Protein AF-A0A6A3G3X9-F1 (afdb_monomer_lite)

Organism: NCBI:txid129364

Radius of gyration: 28.24 Å; chains: 1; bounding box: 101×53×64 Å

Structure (mmCIF, N/CA/C/O backbone):
data_AF-A0A6A3G3X9-F1
#
_entry.id   AF-A0A6A3G3X9-F1
#
loop_
_atom_site.group_PDB
_atom_site.id
_atom_site.type_symbol
_atom_site.label_atom_id
_atom_site.label_alt_id
_atom_site.label_comp_id
_atom_site.label_asym_id
_atom_site.label_entity_id
_atom_site.label_seq_id
_atom_site.pdbx_PDB_ins_code
_atom_site.Cartn_x
_atom_site.Cartn_y
_atom_site.Cartn_z
_atom_site.occupancy
_atom_site.B_iso_or_equiv
_atom_site.auth_seq_id
_atom_site.auth_comp_id
_atom_site.auth_asym_id
_atom_site.auth_atom_id
_atom_site.pdbx_PDB_model_num
ATOM 1 N N . MET A 1 1 ? -73.796 22.101 14.295 1.00 42.94 1 MET A N 1
ATOM 2 C CA . MET A 1 1 ? -72.887 20.971 14.586 1.00 42.94 1 MET A CA 1
ATOM 3 C C . MET A 1 1 ? -71.772 20.956 13.554 1.00 42.94 1 MET A C 1
ATOM 5 O O . MET A 1 1 ? -72.052 20.651 12.408 1.00 42.94 1 MET A O 1
ATOM 9 N N . ASN A 1 2 ? -70.553 21.356 13.920 1.00 35.62 2 ASN A N 1
ATOM 10 C CA . ASN A 1 2 ? -69.342 20.537 13.785 1.00 35.62 2 ASN A CA 1
ATOM 11 C C . ASN A 1 2 ? -68.096 21.368 14.097 1.00 35.62 2 ASN A C 1
ATOM 13 O O . ASN A 1 2 ? -67.918 22.482 13.617 1.00 35.62 2 ASN A O 1
ATOM 17 N N . GLN A 1 3 ? -67.287 20.792 14.977 1.00 44.66 3 GLN A N 1
ATOM 18 C CA . GLN A 1 3 ? -66.035 21.302 15.506 1.00 44.66 3 GLN A CA 1
ATOM 19 C C . GLN A 1 3 ? -64.920 21.067 14.480 1.00 44.66 3 GLN A C 1
ATOM 21 O O . GLN A 1 3 ? -64.857 19.997 13.880 1.00 44.66 3 GLN A O 1
ATOM 26 N N . GLY A 1 4 ? -64.010 22.027 14.331 1.00 35.00 4 GLY A N 1
ATOM 27 C CA . GLY A 1 4 ? -62.786 21.878 13.544 1.00 35.00 4 GLY A CA 1
ATOM 28 C C . GLY A 1 4 ? -61.612 22.472 14.307 1.00 35.00 4 GLY A C 1
ATOM 29 O O . GLY A 1 4 ? -61.358 23.666 14.225 1.00 35.00 4 GLY A O 1
ATOM 30 N N . ARG A 1 5 ? -60.945 21.630 15.102 1.00 51.00 5 ARG A N 1
ATOM 31 C CA . ARG A 1 5 ? -59.702 21.930 15.824 1.00 51.00 5 ARG A CA 1
ATOM 32 C C . ARG A 1 5 ? -58.587 22.309 14.844 1.00 51.00 5 ARG A C 1
ATOM 34 O O . ARG A 1 5 ? -58.358 21.577 13.886 1.00 51.00 5 ARG A O 1
ATOM 41 N N . SER A 1 6 ? -57.803 23.330 15.173 1.00 38.38 6 SER A N 1
ATOM 42 C CA . SER A 1 6 ? -56.421 23.440 14.696 1.00 38.38 6 SER A CA 1
ATOM 43 C C . SER A 1 6 ? -55.532 24.038 15.788 1.00 38.38 6 SER A C 1
ATOM 45 O O . SER A 1 6 ? -55.173 25.211 15.752 1.00 38.38 6 SER A O 1
ATOM 47 N N . ASP A 1 7 ? -55.181 23.199 16.764 1.00 46.91 7 ASP A N 1
ATOM 48 C CA . ASP A 1 7 ? -53.963 23.369 17.555 1.00 46.91 7 ASP A CA 1
ATOM 49 C C . ASP A 1 7 ? -52.766 23.080 16.639 1.00 46.91 7 ASP A C 1
ATOM 51 O O . ASP A 1 7 ? -52.414 21.921 16.406 1.00 46.91 7 ASP A O 1
ATOM 55 N N . VAL A 1 8 ? -52.132 24.121 16.101 1.00 41.88 8 VAL A N 1
ATOM 56 C CA . VAL A 1 8 ? -50.799 23.998 15.499 1.00 41.88 8 VAL A CA 1
ATOM 57 C C . VAL A 1 8 ? -49.791 24.403 16.566 1.00 41.88 8 VAL A C 1
ATOM 59 O O . VAL A 1 8 ? -49.539 25.578 16.809 1.00 41.88 8 VAL A O 1
ATOM 62 N N . LYS A 1 9 ? -49.248 23.388 17.247 1.00 42.75 9 LYS A N 1
ATOM 63 C CA . LYS A 1 9 ? -48.076 23.513 18.115 1.00 42.75 9 LYS A CA 1
ATOM 64 C C . LYS A 1 9 ? -46.882 23.962 17.278 1.00 42.75 9 LYS A C 1
ATOM 66 O O . LYS A 1 9 ? -46.367 23.191 16.470 1.00 42.75 9 LYS A O 1
ATOM 71 N N . ASP A 1 10 ? -46.427 25.180 17.519 1.00 46.16 10 ASP A N 1
ATOM 72 C CA . ASP A 1 10 ? -45.135 25.657 17.046 1.00 46.16 10 ASP A CA 1
ATOM 73 C C . ASP A 1 10 ? -43.973 25.030 17.843 1.00 46.16 10 ASP A C 1
ATOM 75 O O . ASP A 1 10 ? -44.055 24.880 19.065 1.00 46.16 10 ASP A O 1
ATOM 79 N N . ALA A 1 11 ? -42.881 24.747 17.112 1.00 53.50 11 ALA A N 1
ATOM 80 C CA . ALA A 1 11 ? -41.526 24.279 17.490 1.00 53.50 11 ALA A CA 1
ATOM 81 C C . ALA A 1 11 ? -41.212 22.793 17.160 1.00 53.50 11 ALA A C 1
ATOM 83 O O . ALA A 1 11 ? -42.077 21.949 17.378 1.00 53.50 11 ALA A O 1
ATOM 84 N N . PRO A 1 12 ? -39.981 22.410 16.693 1.00 49.22 12 PRO A N 1
ATOM 85 C CA . PRO A 1 12 ? -38.677 23.032 16.984 1.00 49.22 12 PRO A CA 1
ATOM 86 C C . PRO A 1 12 ? -37.615 22.920 15.841 1.00 49.22 12 PRO A C 1
ATOM 88 O O . PRO A 1 12 ? -36.622 22.205 15.974 1.00 49.22 12 PRO A O 1
ATOM 91 N N . GLN A 1 13 ? -37.748 23.607 14.699 1.00 51.78 13 GLN A N 1
ATOM 92 C CA . GLN A 1 13 ? -36.732 23.495 13.620 1.00 51.78 13 GLN A CA 1
ATOM 93 C C . GLN A 1 13 ? -35.493 24.398 13.801 1.00 51.78 13 GLN A C 1
ATOM 95 O O . GLN A 1 13 ? -34.411 24.106 13.283 1.00 51.78 13 GLN A O 1
ATOM 100 N N . THR A 1 14 ? -35.600 25.484 14.568 1.00 52.06 14 THR A N 1
ATOM 101 C CA . THR A 1 14 ? -34.528 26.489 14.704 1.00 52.06 14 THR A CA 1
ATOM 102 C C . THR A 1 14 ? -33.360 26.017 15.577 1.00 52.06 14 THR A C 1
ATOM 104 O O . THR A 1 14 ? -32.210 26.395 15.340 1.00 52.06 14 THR A O 1
ATOM 107 N N . VAL A 1 15 ? -33.622 25.141 16.551 1.00 51.47 15 VAL A N 1
ATOM 108 C CA . VAL A 1 15 ? -32.620 24.668 17.522 1.00 51.47 15 VAL A CA 1
ATOM 109 C C . VAL A 1 15 ? -31.663 23.645 16.900 1.00 51.47 15 VAL A C 1
ATOM 111 O O . VAL A 1 15 ? -30.454 23.699 17.136 1.00 51.47 15 VAL A O 1
ATOM 114 N N . ALA A 1 16 ? -32.179 22.755 16.044 1.00 50.31 16 ALA A N 1
ATOM 115 C CA . ALA A 1 16 ? -31.391 21.706 15.396 1.00 50.31 16 ALA A CA 1
ATOM 116 C C . ALA A 1 16 ? -30.359 22.289 14.413 1.00 50.31 16 ALA A C 1
ATOM 118 O O . ALA A 1 16 ? -29.181 21.935 14.462 1.00 50.31 16 ALA A O 1
ATOM 119 N N . ARG A 1 17 ? -30.770 23.266 13.592 1.00 53.50 17 ARG A N 1
ATOM 120 C CA . ARG A 1 17 ? -29.908 23.922 12.591 1.00 53.50 17 ARG A CA 1
ATOM 121 C C . ARG A 1 17 ? -28.812 24.793 13.214 1.00 53.50 17 ARG A C 1
ATOM 123 O O . ARG A 1 17 ? -27.732 24.944 12.647 1.00 53.50 17 ARG A O 1
ATOM 130 N N . LYS A 1 18 ? -29.068 25.370 14.393 1.00 54.06 18 LYS A N 1
ATOM 131 C CA . LYS A 1 18 ? -28.070 26.156 15.136 1.00 54.06 18 LYS A CA 1
ATOM 132 C C . LYS A 1 18 ? -27.009 25.253 15.776 1.00 54.06 18 LYS A C 1
ATOM 134 O O . LYS A 1 18 ? -25.852 25.653 15.863 1.00 54.06 18 LYS A O 1
ATOM 139 N N . LYS A 1 19 ? -27.388 24.032 16.176 1.00 53.19 19 LYS A N 1
ATOM 140 C CA . LYS A 1 19 ? -26.491 23.023 16.758 1.00 53.19 19 LYS A CA 1
ATOM 141 C C . LYS A 1 19 ? -25.533 22.436 15.714 1.00 53.19 19 LYS A C 1
ATOM 143 O O . LYS A 1 19 ? -24.327 22.478 15.932 1.00 53.19 19 LYS A O 1
ATOM 148 N N . THR A 1 20 ? -26.041 22.024 14.548 1.00 62.53 20 THR A N 1
ATOM 149 C CA . THR A 1 20 ? -25.214 21.455 13.463 1.00 62.53 20 THR A CA 1
ATOM 150 C C . THR A 1 20 ? -24.165 22.438 12.949 1.00 62.53 20 THR A C 1
ATOM 152 O O . THR A 1 20 ? -22.988 22.101 12.858 1.00 62.53 20 THR A O 1
ATOM 155 N N . ARG A 1 21 ? -24.553 23.699 12.724 1.00 57.44 21 ARG A N 1
ATOM 156 C CA . ARG A 1 21 ? -23.634 24.747 12.255 1.00 57.44 21 ARG A CA 1
ATOM 157 C C . ARG A 1 21 ? -22.529 25.056 13.275 1.00 57.44 21 ARG A C 1
ATOM 159 O O . ARG A 1 21 ? -21.403 25.373 12.897 1.00 57.44 21 ARG A O 1
ATOM 166 N N . ARG A 1 22 ? -22.833 24.944 14.575 1.00 56.41 22 ARG A N 1
ATOM 167 C CA . ARG A 1 22 ? -21.862 25.142 15.663 1.00 56.41 22 ARG A CA 1
ATOM 168 C C . ARG A 1 22 ? -20.867 23.981 15.735 1.00 56.41 22 ARG A C 1
ATOM 170 O O . ARG A 1 22 ? -19.670 24.234 15.850 1.00 56.41 22 ARG A O 1
ATOM 177 N N . ASP A 1 23 ? -21.331 22.745 15.573 1.00 57.09 23 ASP A N 1
ATOM 178 C CA . ASP A 1 23 ? -20.476 21.552 15.543 1.00 57.09 23 ASP A CA 1
ATOM 179 C C . ASP A 1 23 ? -19.567 21.522 14.299 1.00 57.09 23 ASP A C 1
ATOM 181 O O . ASP A 1 23 ? -18.375 21.240 14.417 1.00 57.09 23 ASP A O 1
ATOM 185 N N . GLU A 1 24 ? -20.071 21.929 13.130 1.00 58.34 24 GLU A N 1
ATOM 186 C CA . GLU A 1 24 ? -19.280 22.094 11.898 1.00 58.34 24 GLU A CA 1
ATOM 187 C C . GLU A 1 24 ? -18.221 23.200 12.029 1.00 58.34 24 GLU A C 1
ATOM 189 O O . GLU A 1 24 ? -17.062 23.018 11.646 1.00 58.34 24 GLU A O 1
ATOM 194 N N . SER A 1 25 ? -18.583 24.342 12.623 1.00 58.66 25 SER A N 1
ATOM 195 C CA . SER A 1 25 ? -17.629 25.433 12.871 1.00 58.66 25 SER A CA 1
ATOM 196 C C . SER A 1 25 ? -16.544 25.041 13.885 1.00 58.66 25 SER A C 1
ATOM 198 O O . SER A 1 25 ? -15.378 25.397 13.724 1.00 58.66 25 SER A O 1
ATOM 200 N N . ARG A 1 26 ? -16.887 24.227 14.892 1.00 57.19 26 ARG A N 1
ATOM 201 C CA . ARG A 1 26 ? -15.927 23.702 15.870 1.00 57.19 26 ARG A CA 1
ATOM 202 C C . ARG A 1 26 ? -15.006 22.656 15.246 1.00 57.19 26 ARG A C 1
ATOM 204 O O . ARG A 1 26 ? -13.806 22.710 15.484 1.00 57.19 26 ARG A O 1
ATOM 211 N N . ALA A 1 27 ? -15.546 21.762 14.414 1.00 58.00 27 ALA A N 1
ATOM 212 C CA . ALA A 1 27 ? -14.774 20.748 13.698 1.00 58.00 27 ALA A CA 1
ATOM 213 C C . ALA A 1 27 ? -13.792 21.367 12.689 1.00 58.00 27 ALA A C 1
ATOM 215 O O . ALA A 1 27 ? -12.640 20.936 12.583 1.00 58.00 27 ALA A O 1
ATOM 216 N N . THR A 1 28 ? -14.219 22.411 11.973 1.00 58.19 28 THR A N 1
ATOM 217 C CA . THR A 1 28 ? -13.348 23.152 11.050 1.00 58.19 28 THR A CA 1
ATOM 218 C C . THR A 1 28 ? -12.274 23.940 11.801 1.00 58.19 28 THR A C 1
ATOM 220 O O . THR A 1 28 ? -11.110 23.867 11.412 1.00 58.19 28 THR A O 1
ATOM 223 N N . ALA A 1 29 ? -12.604 24.588 12.923 1.00 56.91 29 ALA A N 1
ATOM 224 C CA . ALA A 1 29 ? -11.622 25.257 13.780 1.00 56.91 29 ALA A CA 1
ATOM 225 C C . ALA A 1 29 ? -10.572 24.285 14.350 1.00 56.91 29 ALA A C 1
ATOM 227 O O . ALA A 1 29 ? -9.376 24.574 14.292 1.00 56.91 29 ALA A O 1
ATOM 228 N N . THR A 1 30 ? -10.978 23.098 14.819 1.00 58.91 30 THR A N 1
ATOM 229 C CA . THR A 1 30 ?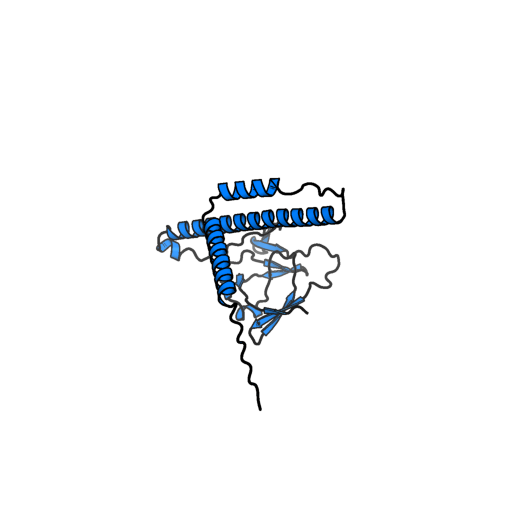 -10.033 22.066 15.283 1.00 58.91 30 THR A CA 1
ATOM 230 C C . THR A 1 30 ? -9.151 21.539 14.152 1.00 58.91 30 THR A C 1
ATOM 232 O O . THR A 1 30 ? -7.951 21.373 14.346 1.00 58.91 30 THR A O 1
ATOM 235 N N . ALA A 1 31 ? -9.697 21.353 12.947 1.00 57.62 31 ALA A N 1
ATOM 236 C CA . ALA A 1 31 ? -8.929 20.885 11.791 1.00 57.62 31 ALA A CA 1
ATOM 237 C C . ALA A 1 31 ? -7.929 21.934 11.266 1.00 57.62 31 ALA A C 1
ATOM 239 O O . ALA A 1 31 ? -6.890 21.578 10.707 1.00 57.62 31 ALA A O 1
ATOM 240 N N . VAL A 1 32 ? -8.233 23.227 11.418 1.00 59.09 32 VAL A N 1
ATOM 241 C CA . VAL A 1 32 ? -7.308 24.327 11.098 1.00 59.09 32 VAL A CA 1
ATOM 242 C C . VAL A 1 32 ? -6.209 24.429 12.156 1.00 59.09 32 VAL A C 1
ATOM 244 O O . VAL A 1 32 ? -5.037 24.520 11.795 1.00 59.09 32 VAL A O 1
ATOM 247 N N . ALA A 1 33 ? -6.556 24.319 13.441 1.00 58.84 33 ALA A N 1
ATOM 248 C CA . ALA A 1 33 ? -5.578 24.294 14.527 1.00 58.84 33 ALA A CA 1
ATOM 249 C C . ALA A 1 33 ? -4.594 23.117 14.381 1.00 58.84 33 ALA A C 1
ATOM 251 O O . ALA A 1 33 ? -3.387 23.306 14.482 1.00 58.84 33 ALA A O 1
ATOM 252 N N . GLU A 1 34 ? -5.075 21.918 14.035 1.00 59.62 34 GLU A N 1
ATOM 253 C CA . GLU A 1 34 ? -4.224 20.742 13.791 1.00 59.62 34 GLU A CA 1
ATOM 254 C C . GLU A 1 34 ? -3.284 20.889 12.583 1.00 59.62 34 GLU A C 1
ATOM 256 O O . GLU A 1 34 ? -2.205 20.297 12.570 1.00 59.62 34 GLU A O 1
ATOM 261 N N . LYS A 1 35 ? -3.653 21.684 11.568 1.00 60.19 35 LYS A N 1
ATOM 262 C CA . LYS A 1 35 ? -2.784 21.953 10.407 1.00 60.19 35 LYS A CA 1
ATOM 263 C C . LYS A 1 35 ? -1.609 22.867 10.749 1.00 60.19 35 LYS A C 1
ATOM 265 O O . LYS A 1 35 ? -0.541 22.689 10.161 1.00 60.19 35 LYS A O 1
ATOM 270 N N . ASN A 1 36 ? -1.812 23.799 11.678 1.00 64.50 36 ASN A N 1
ATOM 271 C CA . ASN A 1 36 ? -0.832 24.823 12.043 1.00 64.50 36 ASN A CA 1
ATOM 272 C C . ASN A 1 36 ? 0.069 24.422 13.216 1.00 64.50 36 ASN A C 1
ATOM 274 O O . ASN A 1 36 ? 1.035 25.128 13.481 1.00 64.50 36 ASN A O 1
ATOM 278 N N . LYS A 1 37 ? -0.207 23.289 13.876 1.00 68.88 37 LYS A N 1
ATOM 279 C CA . LYS A 1 37 ? 0.639 22.785 14.961 1.00 68.88 37 LYS A CA 1
ATOM 280 C C . LYS A 1 37 ? 2.086 22.579 14.509 1.00 68.88 37 LYS A C 1
ATOM 282 O O . LYS A 1 37 ? 2.341 21.951 13.466 1.00 68.88 37 LYS A O 1
ATOM 287 N N . THR A 1 38 ? 3.016 23.107 15.299 1.00 73.31 38 THR A N 1
ATOM 288 C CA . THR A 1 38 ? 4.463 22.933 15.115 1.00 73.31 38 THR A CA 1
ATOM 289 C C . THR A 1 38 ? 4.889 21.496 15.452 1.00 73.31 38 THR A C 1
ATOM 291 O O . THR A 1 38 ? 4.121 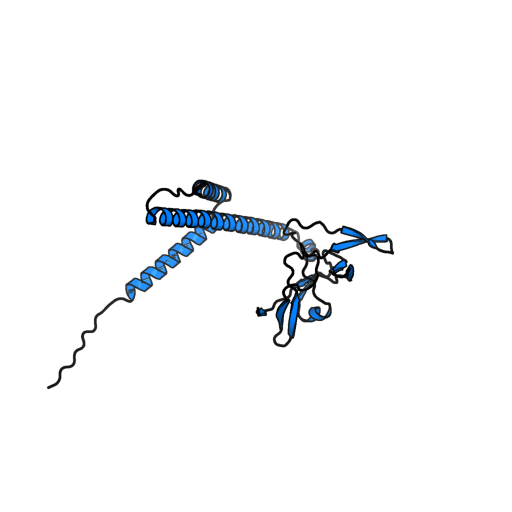20.725 16.027 1.00 73.31 38 THR A O 1
ATOM 294 N N . GLU A 1 39 ? 6.082 21.072 15.016 1.00 70.44 39 GLU A N 1
ATOM 295 C CA . GLU A 1 39 ? 6.548 19.692 15.267 1.00 70.44 39 GLU A CA 1
ATOM 296 C C . GLU A 1 39 ? 6.702 19.403 16.764 1.00 70.44 39 GLU A C 1
ATOM 298 O O . GLU A 1 39 ? 6.328 18.318 17.214 1.00 70.44 39 GLU A O 1
ATOM 303 N N . ASP A 1 40 ? 7.153 20.395 17.528 1.00 76.06 40 ASP A N 1
ATOM 304 C CA . ASP A 1 40 ? 7.324 20.299 18.975 1.00 76.06 40 ASP A CA 1
ATOM 305 C C . ASP A 1 40 ? 5.981 20.177 19.699 1.00 76.06 40 ASP A C 1
ATOM 307 O O . ASP A 1 40 ? 5.817 19.297 20.542 1.00 76.06 40 ASP A O 1
ATOM 311 N N . GLU A 1 41 ? 4.966 20.938 19.281 1.00 81.50 41 GLU A N 1
ATOM 312 C CA . GLU A 1 41 ? 3.599 20.815 19.807 1.00 81.50 41 GLU A CA 1
ATOM 313 C C . GLU A 1 41 ? 2.989 19.432 19.538 1.00 81.50 41 GLU A C 1
ATOM 315 O O . GLU A 1 41 ? 2.249 18.892 20.364 1.00 81.50 41 GLU A O 1
ATOM 320 N N . TRP A 1 42 ? 3.287 18.822 18.385 1.00 78.44 42 TRP A N 1
ATOM 321 C CA . TRP A 1 42 ? 2.862 17.449 18.104 1.00 78.44 42 TRP A CA 1
ATOM 322 C C . TRP A 1 42 ? 3.565 16.437 19.003 1.00 78.44 42 TRP A C 1
ATOM 324 O O . TRP A 1 42 ? 2.914 15.508 19.485 1.00 78.44 42 TRP A O 1
ATOM 334 N N . LEU A 1 43 ? 4.869 16.603 19.227 1.00 78.81 43 LEU A N 1
ATOM 335 C CA . LEU A 1 43 ? 5.653 15.732 20.099 1.00 78.81 43 LEU A CA 1
ATOM 336 C C . LEU A 1 43 ? 5.208 15.856 21.559 1.00 78.81 43 LEU A C 1
ATOM 338 O O . LEU A 1 43 ? 5.055 14.839 22.228 1.00 78.81 43 LEU A O 1
ATOM 342 N N . GLU A 1 44 ? 4.923 17.062 22.039 1.00 82.75 44 GLU A N 1
ATOM 343 C CA . GLU A 1 44 ? 4.380 17.301 23.379 1.00 82.75 44 GLU A CA 1
ATOM 344 C C . GLU A 1 44 ? 2.995 16.700 23.560 1.00 82.75 44 GLU A C 1
ATOM 346 O O . GLU A 1 44 ? 2.757 15.984 24.530 1.00 82.75 44 GLU A O 1
ATOM 351 N N . CYS A 1 45 ? 2.106 16.909 22.593 1.00 81.25 45 CYS A N 1
ATOM 352 C CA . CYS A 1 45 ? 0.769 16.330 22.618 1.00 81.25 45 CYS A CA 1
ATOM 353 C C . CYS A 1 45 ? 0.836 14.789 22.616 1.00 81.25 45 CYS A C 1
ATOM 355 O O . CYS A 1 45 ? 0.112 14.118 23.349 1.00 81.25 45 CYS A O 1
ATOM 357 N N . MET A 1 46 ? 1.771 14.214 21.855 1.00 80.31 46 MET A N 1
ATOM 358 C CA . MET A 1 46 ? 2.055 12.779 21.860 1.00 80.31 46 MET A CA 1
ATOM 359 C C . MET A 1 46 ? 2.630 12.278 23.188 1.00 80.31 46 MET A C 1
ATOM 361 O O . MET A 1 46 ? 2.230 11.201 23.629 1.00 80.31 46 MET A O 1
ATOM 365 N N . ARG A 1 47 ? 3.538 13.034 23.823 1.00 83.00 47 ARG A N 1
ATOM 366 C CA . ARG A 1 47 ? 4.085 12.727 25.155 1.00 83.00 47 ARG A CA 1
ATOM 367 C C . ARG A 1 47 ? 2.984 12.736 26.213 1.00 83.00 47 ARG A C 1
ATOM 369 O O . ARG A 1 47 ? 2.886 11.791 26.982 1.00 83.00 47 ARG A O 1
ATOM 376 N N . GLN A 1 48 ? 2.109 13.737 26.195 1.00 83.69 48 GLN A N 1
ATOM 377 C CA . GLN A 1 48 ? 0.960 13.816 27.101 1.00 83.69 48 GLN A CA 1
ATOM 378 C C . GLN A 1 48 ? 0.021 12.618 26.923 1.00 83.69 48 GLN A C 1
ATOM 380 O O . GLN A 1 48 ? -0.312 11.948 27.894 1.00 83.69 48 GLN A O 1
ATOM 385 N N . TYR A 1 49 ? -0.330 12.262 25.683 1.00 82.88 49 TYR A N 1
ATOM 386 C CA . TYR A 1 49 ? -1.154 11.074 25.437 1.00 82.88 49 TYR A CA 1
ATOM 387 C C . TYR A 1 49 ? -0.459 9.753 25.779 1.00 82.88 49 TYR A C 1
ATOM 389 O O . TYR A 1 49 ? -1.149 8.777 26.062 1.00 82.88 49 TYR A O 1
ATOM 397 N N . ALA A 1 50 ? 0.875 9.703 25.723 1.00 79.75 50 ALA A N 1
ATOM 398 C CA . ALA A 1 50 ? 1.658 8.553 26.165 1.00 79.75 50 ALA A CA 1
ATOM 399 C C . ALA A 1 50 ? 1.628 8.390 27.688 1.00 79.75 50 ALA A C 1
ATOM 401 O O . ALA A 1 50 ? 1.551 7.266 28.159 1.00 79.75 50 ALA A O 1
ATOM 402 N N . LEU A 1 51 ? 1.634 9.492 28.441 1.00 84.44 51 LEU A N 1
ATOM 403 C CA . LEU A 1 51 ? 1.502 9.471 29.900 1.00 84.44 51 LEU A CA 1
ATOM 404 C C . LEU A 1 51 ? 0.065 9.161 30.354 1.00 84.44 51 LEU A C 1
ATOM 406 O O . LEU A 1 51 ? -0.136 8.557 31.398 1.00 84.44 51 LEU A O 1
ATOM 410 N N . GLU A 1 52 ? -0.945 9.544 29.566 1.00 80.38 52 GLU A N 1
ATOM 411 C CA . GLU A 1 52 ? -2.359 9.216 29.829 1.00 80.38 52 GLU A CA 1
ATOM 412 C C . GLU A 1 52 ? -2.738 7.763 29.484 1.00 80.38 52 GLU A C 1
ATOM 414 O O . GLU A 1 52 ? -3.881 7.349 29.711 1.00 80.38 52 GLU A O 1
ATOM 419 N N . LEU A 1 53 ? -1.836 6.998 28.864 1.00 79.06 53 LEU A N 1
ATOM 420 C CA . LEU A 1 53 ? -2.069 5.597 28.537 1.00 79.06 53 LEU A CA 1
ATOM 421 C C . LEU A 1 53 ? -1.936 4.758 29.816 1.00 79.06 53 LEU A C 1
ATOM 423 O O . LEU A 1 53 ? -0.861 4.739 30.405 1.00 79.06 53 LEU A O 1
ATOM 427 N N . PRO A 1 54 ? -2.996 4.051 30.244 1.00 73.06 54 PRO A N 1
ATOM 428 C CA . PRO A 1 54 ? -2.888 3.185 31.409 1.00 73.06 54 PRO A CA 1
ATOM 429 C C . PRO A 1 54 ? -1.950 2.013 31.096 1.00 73.06 54 PRO A C 1
ATOM 431 O O . PRO A 1 54 ? -2.171 1.306 30.110 1.00 73.06 54 PRO A O 1
ATOM 434 N N . GLU A 1 55 ? -0.918 1.830 31.924 1.00 70.94 55 GLU A N 1
ATOM 435 C CA . GLU A 1 55 ? -0.005 0.677 31.861 1.00 70.94 55 GLU A CA 1
ATOM 436 C C . GLU A 1 55 ? -0.716 -0.605 32.300 1.00 70.94 55 GLU A C 1
ATOM 438 O O . GLU A 1 55 ? -0.610 -1.632 31.633 1.00 70.94 55 GLU A O 1
ATOM 443 N N . GLU A 1 56 ? -1.533 -0.509 33.350 1.00 73.50 56 GLU A N 1
ATOM 444 C CA . GLU A 1 56 ? -2.346 -1.605 33.862 1.00 73.50 56 GLU A CA 1
ATOM 445 C C . GLU A 1 56 ? -3.796 -1.152 34.055 1.00 73.50 56 GLU A C 1
ATOM 447 O O . GLU A 1 56 ? -4.096 -0.011 34.419 1.00 73.50 56 GLU A O 1
ATOM 452 N N . LEU A 1 57 ? -4.729 -2.056 33.758 1.00 71.62 57 LEU A N 1
ATOM 453 C CA . LEU A 1 57 ? -6.141 -1.858 34.047 1.00 71.62 57 LEU A CA 1
ATOM 454 C C . LEU A 1 57 ? -6.400 -2.421 35.437 1.00 71.62 57 LEU A C 1
ATOM 456 O O . LEU A 1 57 ? -6.362 -3.633 35.613 1.00 71.62 57 LEU A O 1
ATOM 460 N N . VAL A 1 58 ? -6.686 -1.549 36.399 1.00 71.19 58 VAL A N 1
ATOM 461 C CA . VAL A 1 58 ? -7.103 -1.973 37.739 1.00 71.19 58 VAL A CA 1
ATOM 462 C C . VAL A 1 58 ? -8.381 -2.809 37.604 1.00 71.19 58 VAL A C 1
ATOM 464 O O . VAL A 1 58 ? -9.416 -2.308 37.155 1.00 71.19 58 VAL A O 1
ATOM 467 N N . GLU A 1 59 ? -8.286 -4.099 37.934 1.00 70.69 59 GLU A N 1
ATOM 468 C CA . GLU A 1 59 ? -9.402 -5.061 37.900 1.00 70.69 59 GLU A CA 1
ATOM 469 C C . GLU A 1 59 ? -10.139 -5.154 39.246 1.00 70.69 59 GLU A C 1
ATOM 471 O O . GLU A 1 59 ? -10.978 -6.026 39.456 1.00 70.69 59 GLU A O 1
ATOM 476 N N . GLU A 1 60 ? -9.846 -4.228 40.153 1.00 70.88 60 GLU A N 1
ATOM 477 C CA . GLU A 1 60 ? -10.466 -4.137 41.467 1.00 70.88 60 GLU A CA 1
ATOM 478 C C . GLU A 1 60 ? -11.664 -3.175 41.437 1.00 70.88 60 GLU A C 1
ATOM 480 O O . GLU A 1 60 ? -11.618 -2.112 40.813 1.00 70.88 60 GLU A O 1
ATOM 485 N N . GLY A 1 61 ? -12.752 -3.557 42.113 1.00 74.50 61 GLY A N 1
ATOM 486 C CA . GLY A 1 61 ? -13.954 -2.736 42.274 1.00 74.50 61 GLY A CA 1
ATOM 487 C C . GLY A 1 61 ? -15.217 -3.305 41.624 1.00 74.50 61 GLY A C 1
ATOM 488 O O . GLY A 1 61 ? -15.298 -4.460 41.197 1.00 74.50 61 GLY A O 1
ATOM 489 N N . THR A 1 62 ? -16.255 -2.476 41.570 1.00 87.31 62 THR A N 1
ATOM 490 C CA . THR A 1 62 ? -17.575 -2.855 41.058 1.00 87.31 62 THR A CA 1
ATOM 491 C C . THR A 1 62 ? -17.512 -3.072 39.544 1.00 87.31 62 THR A C 1
ATOM 493 O O . THR A 1 62 ? -16.826 -2.360 38.812 1.00 87.31 62 THR A O 1
ATOM 496 N N . LEU A 1 63 ? -18.306 -4.000 39.004 1.00 84.19 63 LEU A N 1
ATOM 497 C CA . LEU A 1 63 ? -18.305 -4.326 37.568 1.00 84.19 63 LEU A CA 1
ATOM 498 C C . LEU A 1 63 ? -18.550 -3.109 36.644 1.00 84.19 63 LEU A C 1
ATOM 500 O O . LEU A 1 63 ? -18.058 -3.057 35.511 1.00 84.19 63 LEU A O 1
ATOM 504 N N . ALA A 1 64 ? -19.283 -2.101 37.126 1.00 87.19 64 ALA A N 1
ATOM 505 C CA . ALA A 1 64 ? -19.480 -0.830 36.432 1.00 87.19 64 ALA A CA 1
ATOM 506 C C . ALA A 1 64 ? -18.191 0.010 36.324 1.00 87.19 64 ALA A C 1
ATOM 508 O O . ALA A 1 64 ? -17.940 0.601 35.268 1.00 87.19 64 ALA A O 1
ATOM 509 N N . GLU A 1 65 ? -17.366 0.018 37.371 1.00 83.31 65 GLU A N 1
ATOM 510 C CA . GLU A 1 65 ? -16.097 0.749 37.461 1.00 83.31 65 GLU A CA 1
ATOM 511 C C . GLU A 1 65 ? -15.059 0.115 36.535 1.00 83.31 65 GLU A C 1
ATOM 513 O O . GLU A 1 65 ? -14.487 0.809 35.693 1.00 83.31 65 GLU A O 1
ATOM 518 N N . MET A 1 66 ? -14.956 -1.219 36.533 1.00 84.25 66 MET A N 1
ATOM 519 C CA . MET A 1 66 ? -14.119 -1.957 35.577 1.00 84.25 66 MET A CA 1
ATOM 520 C C . MET A 1 66 ? -14.492 -1.650 34.116 1.00 84.25 66 MET A C 1
ATOM 522 O O . MET A 1 66 ? -13.637 -1.400 33.259 1.00 84.25 66 MET A O 1
ATOM 526 N N . ARG A 1 67 ? -15.794 -1.615 33.793 1.00 86.19 67 ARG A N 1
ATOM 527 C CA . ARG A 1 67 ? -16.269 -1.239 32.446 1.00 86.19 67 ARG A CA 1
ATOM 528 C C . ARG A 1 67 ? -15.980 0.226 32.117 1.00 86.19 67 ARG A C 1
ATOM 530 O O . ARG A 1 67 ? -15.772 0.557 30.947 1.00 86.19 67 ARG A O 1
ATOM 537 N N . ALA A 1 68 ? -16.020 1.128 33.095 1.00 86.12 68 ALA A N 1
ATOM 538 C CA . ALA A 1 68 ? -15.667 2.531 32.899 1.00 86.12 68 ALA A CA 1
ATOM 539 C C . ALA A 1 68 ? -14.163 2.693 32.629 1.00 86.12 68 ALA A C 1
ATOM 541 O O . ALA A 1 68 ? -13.815 3.339 31.639 1.00 86.12 68 ALA A O 1
ATOM 542 N N . ALA A 1 69 ? -13.309 2.021 33.406 1.00 84.44 69 ALA A N 1
ATOM 543 C CA . ALA A 1 69 ? -11.855 1.999 33.244 1.00 84.44 69 ALA A CA 1
ATOM 544 C C . ALA A 1 69 ? -11.431 1.445 31.873 1.00 84.44 69 ALA A C 1
ATOM 546 O O . ALA A 1 69 ? -10.671 2.075 31.138 1.00 84.44 69 ALA A O 1
ATOM 547 N N . ARG A 1 70 ? -12.019 0.325 31.431 1.00 83.38 70 ARG A N 1
ATOM 548 C CA . ARG A 1 70 ? -11.760 -0.215 30.082 1.00 83.38 70 ARG A CA 1
ATOM 549 C C . ARG A 1 70 ? -12.164 0.767 28.975 1.00 83.38 70 ARG A C 1
ATOM 551 O O . ARG A 1 70 ? -11.465 0.907 27.971 1.00 83.38 70 ARG A O 1
ATOM 558 N N . ARG A 1 71 ? -13.277 1.492 29.148 1.00 86.06 71 ARG A N 1
ATOM 559 C CA . ARG A 1 71 ? -13.735 2.503 28.177 1.00 86.06 71 ARG A CA 1
ATOM 560 C C . ARG A 1 71 ? -12.850 3.748 28.159 1.00 86.06 71 ARG A C 1
ATOM 562 O O . ARG A 1 71 ? -12.621 4.287 27.076 1.00 86.06 71 ARG A O 1
ATOM 569 N N . SER A 1 72 ? -12.371 4.227 29.306 1.00 83.56 72 SER A N 1
ATOM 570 C CA . SER A 1 72 ? -11.450 5.369 29.369 1.00 83.56 72 SER A CA 1
ATOM 571 C C . SER A 1 72 ? -10.086 5.009 28.775 1.00 83.56 72 SER A C 1
ATOM 573 O O . SER A 1 72 ? -9.598 5.751 27.921 1.00 83.56 72 SER A O 1
ATOM 575 N N . ALA A 1 73 ? -9.549 3.829 29.098 1.00 85.25 73 ALA A N 1
ATOM 576 C CA . ALA A 1 73 ? -8.322 3.289 28.518 1.00 85.25 73 ALA A CA 1
ATOM 577 C C . ALA A 1 73 ? -8.411 3.175 26.991 1.00 85.25 73 ALA A C 1
ATOM 579 O O . ALA A 1 73 ? -7.572 3.709 26.264 1.00 85.25 73 ALA A O 1
ATOM 580 N N . ALA A 1 74 ? -9.490 2.580 26.472 1.00 85.50 74 ALA A N 1
ATOM 581 C CA . ALA A 1 74 ? -9.713 2.481 25.030 1.00 85.50 74 ALA A CA 1
ATOM 582 C C . ALA A 1 74 ? -9.771 3.864 24.350 1.00 85.50 74 ALA A C 1
ATOM 584 O O . ALA A 1 74 ? -9.246 4.044 23.245 1.00 85.50 74 ALA A O 1
ATOM 585 N N . LYS A 1 75 ? -10.371 4.870 25.004 1.00 86.50 75 LYS A N 1
ATOM 586 C CA . LYS A 1 75 ? -10.389 6.258 24.512 1.00 86.50 75 LYS A CA 1
ATOM 587 C C . LYS A 1 75 ? -8.998 6.899 24.543 1.00 86.50 75 LYS A C 1
ATOM 589 O O . LYS A 1 75 ? -8.657 7.595 23.589 1.00 86.50 75 LYS A O 1
ATOM 594 N N . ALA A 1 76 ? -8.199 6.680 25.588 1.00 83.62 76 ALA A N 1
ATOM 595 C CA . ALA A 1 76 ? -6.817 7.163 25.681 1.00 83.62 76 ALA A CA 1
ATOM 596 C C . ALA A 1 76 ? -5.940 6.566 24.567 1.00 83.62 76 ALA A C 1
ATOM 598 O O . ALA A 1 76 ? -5.367 7.307 23.767 1.00 83.62 76 ALA A O 1
ATOM 599 N N . VAL A 1 77 ? -5.980 5.239 24.391 1.00 84.12 77 VAL A N 1
ATOM 600 C CA . VAL A 1 77 ? -5.301 4.532 23.290 1.00 84.12 77 VAL A CA 1
ATOM 601 C C . VAL A 1 77 ? -5.716 5.087 21.928 1.00 84.12 77 VAL A C 1
ATOM 603 O O . VAL A 1 77 ? -4.876 5.315 21.053 1.00 84.12 77 VAL A O 1
ATOM 606 N N . LYS A 1 78 ? -7.018 5.321 21.720 1.00 85.75 78 LYS A N 1
ATOM 607 C CA . LYS A 1 78 ? -7.528 5.872 20.460 1.00 85.75 78 LYS A CA 1
ATOM 608 C C . LYS A 1 78 ? -6.989 7.283 20.204 1.00 85.75 78 LYS A C 1
ATOM 610 O O . LYS A 1 78 ? -6.566 7.552 19.081 1.00 85.75 78 LYS A O 1
ATOM 615 N N . ARG A 1 79 ? -6.965 8.153 21.220 1.00 81.75 79 ARG A N 1
ATOM 616 C CA . ARG A 1 79 ? -6.412 9.517 21.127 1.00 81.75 79 ARG A CA 1
ATOM 617 C C . ARG A 1 79 ? -4.932 9.494 20.742 1.00 81.75 79 ARG A C 1
ATOM 619 O O . ARG A 1 79 ? -4.572 10.103 19.736 1.00 81.75 79 ARG A O 1
ATOM 626 N N . TYR A 1 80 ? -4.124 8.685 21.427 1.00 80.12 80 TYR A N 1
ATOM 627 C CA . TYR A 1 80 ? -2.707 8.494 21.103 1.00 80.12 80 TYR A CA 1
ATOM 628 C C . TYR A 1 80 ? -2.497 8.005 19.658 1.00 80.12 80 TYR A C 1
ATOM 630 O O . TYR A 1 80 ? -1.716 8.577 18.899 1.00 80.12 80 TYR A O 1
ATOM 638 N N . LYS A 1 81 ? -3.236 6.972 19.222 1.00 80.12 81 LYS A N 1
ATOM 639 C CA . LYS A 1 81 ? -3.118 6.428 17.854 1.00 80.12 81 LYS A CA 1
ATOM 640 C C . LYS A 1 81 ? -3.497 7.451 16.780 1.00 80.12 81 LYS A C 1
ATOM 642 O O . LYS A 1 81 ? -2.842 7.504 15.735 1.00 80.12 81 LYS A O 1
ATOM 647 N N . ILE A 1 82 ? -4.541 8.247 17.018 1.00 82.56 82 ILE A N 1
ATOM 648 C CA . ILE A 1 82 ? -4.971 9.311 16.102 1.00 82.56 82 ILE A CA 1
ATOM 649 C C . ILE A 1 82 ? -3.890 10.388 16.010 1.00 82.56 82 ILE A C 1
ATOM 651 O O . ILE A 1 82 ? -3.473 10.712 14.897 1.00 82.56 82 ILE A O 1
ATOM 655 N N . ALA A 1 83 ? -3.381 10.867 17.148 1.00 79.00 83 ALA A N 1
ATOM 656 C CA . ALA A 1 83 ? -2.324 11.871 17.182 1.00 79.00 83 ALA A CA 1
ATOM 657 C C . ALA A 1 83 ? -1.046 11.377 16.477 1.00 79.00 83 ALA A C 1
ATOM 659 O O . ALA A 1 83 ? -0.511 12.063 15.604 1.00 79.00 83 ALA A O 1
ATOM 660 N N . ARG A 1 84 ? -0.635 10.123 16.721 1.00 80.31 84 ARG A N 1
ATOM 661 C CA . ARG A 1 84 ? 0.540 9.505 16.079 1.00 80.31 84 ARG A CA 1
ATOM 662 C C . ARG A 1 84 ? 0.392 9.425 14.565 1.00 80.31 84 ARG A C 1
ATOM 664 O O . ARG A 1 84 ? 1.344 9.645 13.815 1.00 80.31 84 ARG A O 1
ATOM 671 N N . ARG A 1 85 ? -0.812 9.079 14.098 1.00 81.12 85 ARG A N 1
ATOM 672 C CA . ARG A 1 85 ? -1.140 9.026 12.669 1.00 81.12 85 ARG A CA 1
ATOM 673 C C . ARG A 1 85 ? -1.137 10.425 12.053 1.00 81.12 85 ARG A C 1
ATOM 675 O O . ARG A 1 85 ? -0.607 10.565 10.953 1.00 81.12 85 ARG A O 1
ATOM 682 N N . GLY A 1 86 ? -1.694 11.418 12.748 1.00 79.38 86 GLY A N 1
ATOM 683 C CA . GLY A 1 86 ? -1.695 12.825 12.342 1.00 79.38 86 GLY A CA 1
ATOM 684 C C . GLY A 1 86 ? -0.279 13.354 12.130 1.00 79.38 86 GLY A C 1
ATOM 685 O O . GLY A 1 86 ? 0.055 13.757 11.015 1.00 79.38 86 GLY A O 1
ATOM 686 N N . TYR A 1 87 ? 0.581 13.209 13.140 1.00 78.88 87 TYR A N 1
ATOM 687 C CA . TYR A 1 87 ? 1.995 13.589 13.075 1.00 78.88 87 TYR A CA 1
ATOM 688 C C . TYR A 1 87 ? 2.728 12.930 11.897 1.00 78.88 87 TYR A C 1
ATOM 690 O O . TYR A 1 87 ? 3.346 13.607 11.073 1.00 78.88 87 TYR A O 1
ATOM 698 N N . ARG A 1 88 ? 2.601 11.604 11.739 1.00 83.12 88 ARG A N 1
ATOM 699 C CA . ARG A 1 88 ? 3.245 10.870 10.635 1.00 83.12 88 ARG A CA 1
ATOM 700 C C . ARG A 1 88 ? 2.811 11.387 9.260 1.00 83.12 88 ARG A C 1
ATOM 702 O O . ARG A 1 88 ? 3.635 11.486 8.351 1.00 83.12 88 ARG A O 1
ATOM 709 N N . LEU A 1 89 ? 1.523 11.689 9.090 1.00 79.44 89 LEU A N 1
ATOM 710 C CA . LEU A 1 89 ? 0.990 12.216 7.833 1.00 79.44 89 LEU A CA 1
ATOM 711 C C . LEU A 1 89 ? 1.459 13.652 7.572 1.00 79.44 89 LEU A C 1
ATOM 713 O O . LEU A 1 89 ? 1.815 13.962 6.436 1.00 79.44 89 LEU A O 1
ATOM 717 N N . GLN A 1 90 ? 1.499 14.506 8.598 1.00 80.31 90 GLN A N 1
ATOM 718 C CA . GLN A 1 90 ? 1.983 15.882 8.474 1.00 80.31 90 GLN A CA 1
ATOM 719 C C . GLN A 1 90 ? 3.477 15.914 8.124 1.00 80.31 90 GLN A C 1
ATOM 721 O O . GLN A 1 90 ? 3.858 16.600 7.177 1.00 80.31 90 GLN A O 1
ATOM 726 N N . ARG A 1 91 ? 4.305 15.102 8.796 1.00 80.94 91 ARG A N 1
ATOM 727 C CA . ARG A 1 91 ? 5.739 14.955 8.493 1.00 80.94 91 ARG A CA 1
ATOM 728 C C . ARG A 1 91 ? 5.971 14.502 7.052 1.00 80.94 91 ARG A C 1
ATOM 730 O O . ARG A 1 91 ? 6.767 15.101 6.335 1.00 80.94 91 ARG A O 1
ATOM 737 N N . ARG A 1 92 ? 5.217 13.498 6.587 1.00 78.69 92 ARG A N 1
ATOM 738 C CA . ARG A 1 92 ? 5.276 13.043 5.188 1.00 78.69 92 ARG A CA 1
ATOM 739 C C . ARG A 1 92 ? 4.876 14.150 4.212 1.00 78.69 92 ARG A C 1
ATOM 741 O O . ARG A 1 92 ? 5.516 14.310 3.181 1.00 78.69 92 ARG A O 1
ATOM 748 N N . ARG A 1 93 ? 3.835 14.925 4.529 1.00 79.88 93 ARG A N 1
ATOM 749 C CA . ARG A 1 93 ? 3.398 16.051 3.695 1.00 79.88 93 ARG A CA 1
ATOM 750 C C . ARG A 1 93 ? 4.475 17.133 3.601 1.00 79.88 93 ARG A C 1
ATOM 752 O O . ARG A 1 93 ? 4.791 17.538 2.491 1.00 79.88 93 ARG A O 1
ATOM 759 N N . ARG A 1 94 ? 5.095 17.516 4.722 1.00 79.62 94 ARG A N 1
ATOM 760 C CA . ARG A 1 94 ? 6.218 18.470 4.747 1.00 79.62 94 ARG A CA 1
ATOM 761 C C . ARG A 1 94 ? 7.406 17.978 3.927 1.00 79.62 94 ARG A C 1
ATOM 763 O O . ARG A 1 94 ? 7.941 18.742 3.136 1.00 79.62 94 ARG A O 1
ATOM 770 N N . MET A 1 95 ? 7.771 16.702 4.052 1.00 77.56 95 MET A N 1
ATOM 771 C CA . MET A 1 95 ? 8.844 16.101 3.251 1.00 77.56 95 MET A CA 1
ATOM 772 C C . MET A 1 95 ? 8.533 16.178 1.749 1.00 77.56 95 MET A C 1
ATOM 774 O O . MET A 1 95 ? 9.371 16.599 0.960 1.00 77.56 95 MET A O 1
ATOM 778 N N . MET A 1 96 ? 7.299 15.854 1.352 1.00 74.69 96 MET A N 1
ATOM 779 C CA . MET A 1 96 ? 6.855 15.986 -0.039 1.00 74.69 96 MET A CA 1
ATOM 780 C C . MET A 1 96 ? 6.841 17.441 -0.518 1.00 74.69 96 MET A C 1
ATOM 782 O O . MET A 1 96 ? 7.198 17.707 -1.664 1.00 74.69 96 MET A O 1
ATOM 786 N N . ASP A 1 97 ? 6.441 18.383 0.334 1.00 80.56 97 ASP A N 1
ATOM 787 C CA . ASP A 1 97 ? 6.423 19.808 0.008 1.00 80.56 97 ASP A CA 1
ATOM 788 C C . ASP A 1 97 ? 7.854 20.372 -0.111 1.00 80.56 97 ASP A C 1
ATOM 790 O O . ASP A 1 97 ? 8.117 21.147 -1.027 1.00 80.56 97 ASP A O 1
ATOM 794 N N . GLN A 1 98 ? 8.811 19.907 0.703 1.00 76.88 98 GLN A N 1
ATOM 795 C CA . GLN A 1 98 ? 10.242 20.208 0.548 1.00 76.88 98 GLN A CA 1
ATOM 796 C C . GLN A 1 98 ? 10.813 19.633 -0.756 1.00 76.88 98 GLN A C 1
ATOM 798 O O . GLN A 1 98 ? 11.522 20.330 -1.482 1.00 76.88 98 GLN A O 1
ATOM 803 N N . VAL A 1 99 ? 10.472 18.389 -1.113 1.00 75.50 99 VAL A N 1
ATOM 804 C CA . VAL A 1 99 ? 10.860 17.798 -2.407 1.00 75.50 99 VAL A CA 1
ATOM 805 C C . VAL A 1 99 ? 10.276 18.613 -3.564 1.00 75.50 99 VAL A C 1
ATOM 807 O O . VAL A 1 99 ? 10.988 18.959 -4.500 1.00 75.50 99 VAL A O 1
ATOM 810 N N . ARG A 1 100 ? 9.006 19.021 -3.484 1.00 74.19 100 ARG A N 1
ATOM 811 C CA . ARG A 1 100 ? 8.383 19.886 -4.499 1.00 74.19 100 ARG A CA 1
ATOM 812 C C . ARG A 1 100 ? 9.033 21.263 -4.582 1.00 74.19 100 ARG A C 1
ATOM 814 O O . ARG A 1 100 ? 9.222 21.762 -5.686 1.00 74.19 100 ARG A O 1
ATOM 821 N N . ALA A 1 101 ? 9.372 21.876 -3.449 1.00 78.44 101 ALA A N 1
ATOM 822 C CA . ALA A 1 101 ? 10.023 23.182 -3.400 1.00 78.44 101 ALA A CA 1
ATOM 823 C C . ALA A 1 101 ? 11.445 23.123 -3.980 1.00 78.44 101 ALA A C 1
ATOM 825 O O . ALA A 1 101 ? 11.808 23.951 -4.812 1.00 78.44 101 ALA A O 1
ATOM 826 N N . THR A 1 102 ? 12.220 22.094 -3.629 1.00 73.12 102 THR A N 1
ATOM 827 C CA . THR A 1 102 ? 13.560 21.859 -4.195 1.00 73.12 102 THR A CA 1
ATOM 828 C C . THR A 1 102 ? 13.501 21.521 -5.685 1.00 73.12 102 THR A C 1
ATOM 830 O O . THR A 1 102 ? 14.323 22.001 -6.459 1.00 73.12 102 THR A O 1
ATOM 833 N N . GLU A 1 103 ? 12.505 20.758 -6.139 1.00 66.19 103 GLU A N 1
ATOM 834 C CA . GLU A 1 103 ? 12.237 20.552 -7.566 1.00 66.19 103 GLU A CA 1
ATOM 835 C C . GLU A 1 103 ? 11.767 21.827 -8.277 1.00 66.19 103 GLU A C 1
ATOM 837 O O . GLU A 1 103 ? 11.974 21.968 -9.486 1.00 66.19 10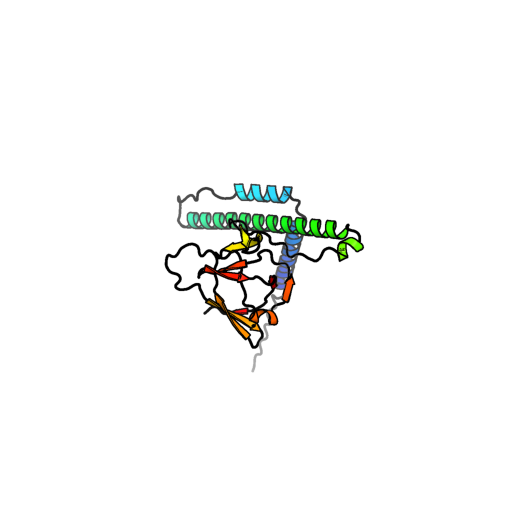3 GLU A O 1
ATOM 842 N N . ALA A 1 104 ? 11.131 22.754 -7.557 1.00 72.25 104 ALA A N 1
ATOM 843 C CA . ALA A 1 104 ? 10.683 24.030 -8.092 1.00 72.25 104 ALA A CA 1
ATOM 844 C C . ALA A 1 104 ? 11.782 25.076 -8.227 1.00 72.25 104 ALA A C 1
ATOM 846 O O . ALA A 1 104 ? 11.765 25.823 -9.203 1.00 72.25 104 ALA A O 1
ATOM 847 N N . ALA A 1 105 ? 12.755 25.057 -7.321 1.00 71.69 105 ALA A N 1
ATOM 848 C CA . ALA A 1 105 ? 13.942 25.900 -7.368 1.00 71.69 105 ALA A CA 1
ATOM 849 C C . ALA A 1 105 ? 14.943 25.489 -8.468 1.00 71.69 105 ALA A C 1
ATOM 851 O O . ALA A 1 105 ? 15.834 26.262 -8.810 1.00 71.69 105 ALA A O 1
ATOM 852 N N . LYS A 1 106 ? 14.814 24.286 -9.051 1.00 67.25 106 LYS A N 1
ATOM 853 C CA . LYS A 1 106 ? 15.683 23.843 -10.154 1.00 67.25 106 LYS A CA 1
ATOM 854 C C . LYS A 1 106 ? 15.355 24.595 -11.454 1.00 67.25 106 LYS A C 1
ATOM 856 O O . LYS A 1 106 ? 14.176 24.726 -11.797 1.00 67.25 106 LYS A O 1
ATOM 861 N N . PRO A 1 107 ? 16.366 25.020 -12.239 1.00 63.34 107 PRO A N 1
ATOM 862 C CA . PRO A 1 107 ? 16.145 25.722 -13.500 1.00 63.34 107 PRO A CA 1
ATOM 863 C C . PRO A 1 107 ? 15.327 24.869 -14.486 1.00 63.34 107 PRO A C 1
ATOM 865 O O . PRO A 1 107 ? 15.450 23.641 -14.543 1.00 63.34 107 PRO A O 1
ATOM 868 N N . VAL A 1 108 ? 14.483 25.523 -15.294 1.00 59.50 108 VAL A N 1
ATOM 869 C CA . VAL A 1 108 ? 13.486 24.893 -16.192 1.00 59.50 108 VAL A CA 1
ATOM 870 C C . VAL A 1 108 ? 14.106 23.852 -17.142 1.00 59.50 108 VAL A C 1
ATOM 872 O O . VAL A 1 108 ? 13.475 22.841 -17.460 1.00 59.50 108 VAL A O 1
ATOM 875 N N . GLN A 1 109 ? 15.368 24.042 -17.539 1.00 56.97 109 GLN A N 1
ATOM 876 C CA . GLN A 1 109 ? 16.124 23.108 -18.382 1.00 56.97 109 GLN A CA 1
ATOM 877 C C . GLN A 1 109 ? 16.454 21.777 -17.668 1.00 56.97 109 GLN A C 1
ATOM 879 O O . GLN A 1 109 ? 16.388 20.718 -18.292 1.00 56.97 109 GLN A O 1
ATOM 884 N N . GLN A 1 110 ? 16.715 21.791 -16.354 1.00 52.09 110 GLN A N 1
ATOM 885 C CA . GLN A 1 110 ? 16.877 20.578 -15.536 1.00 52.09 110 GLN A CA 1
ATOM 886 C C . GLN A 1 110 ? 15.532 19.924 -15.202 1.00 52.09 110 GLN A C 1
ATOM 888 O O . GLN A 1 110 ? 15.438 18.697 -15.216 1.00 52.09 110 GLN A O 1
ATOM 893 N N . ARG A 1 111 ? 14.465 20.710 -14.985 1.00 51.22 111 ARG A N 1
ATOM 894 C CA . ARG A 1 111 ? 13.102 20.182 -14.763 1.00 51.22 111 ARG A CA 1
ATOM 895 C C . ARG A 1 111 ? 12.604 19.328 -15.934 1.00 51.22 111 ARG A C 1
ATOM 897 O O . ARG A 1 111 ? 11.926 18.331 -15.708 1.00 51.22 111 ARG A O 1
ATOM 904 N N . ARG A 1 112 ? 12.986 19.665 -17.175 1.00 51.69 112 ARG A N 1
ATOM 905 C CA . ARG A 1 112 ? 12.675 18.865 -18.379 1.00 51.69 112 ARG A CA 1
ATOM 906 C C . ARG A 1 112 ? 13.495 17.570 -18.494 1.00 51.69 112 ARG A C 1
ATOM 908 O O . ARG A 1 112 ? 13.060 16.647 -19.176 1.00 51.69 112 ARG A O 1
ATOM 915 N N . ARG A 1 113 ? 14.655 17.479 -17.828 1.00 49.41 113 ARG A N 1
ATOM 916 C CA . ARG A 1 113 ? 15.527 16.287 -17.827 1.00 49.41 113 ARG A CA 1
ATOM 917 C C . ARG A 1 113 ? 15.253 15.310 -16.687 1.00 49.41 113 ARG A C 1
ATOM 919 O O . ARG A 1 113 ? 15.642 14.149 -16.805 1.00 49.41 113 ARG A O 1
ATOM 926 N N . ILE A 1 114 ? 14.548 15.723 -15.632 1.00 51.41 114 ILE A N 1
ATOM 927 C CA . ILE A 1 114 ? 14.041 14.793 -14.617 1.00 51.41 114 ILE A CA 1
ATOM 928 C C . ILE A 1 114 ? 12.867 14.037 -15.248 1.00 51.41 114 ILE A C 1
ATOM 930 O O . ILE A 1 114 ? 11.695 14.367 -15.068 1.00 51.41 114 ILE A O 1
ATOM 934 N N . LYS A 1 115 ? 13.184 13.000 -16.035 1.00 51.78 115 LYS A N 1
ATOM 935 C CA . LYS A 1 115 ? 12.232 11.918 -16.291 1.00 51.78 115 LYS A CA 1
ATOM 936 C C . LYS A 1 115 ? 11.743 11.498 -14.913 1.00 51.78 115 LYS A C 1
ATOM 938 O O . LYS A 1 115 ? 12.569 11.111 -14.093 1.00 51.78 115 LYS A O 1
ATOM 943 N N . ARG A 1 116 ? 10.441 11.641 -14.650 1.00 52.44 116 ARG A N 1
ATOM 944 C CA . ARG A 1 116 ? 9.796 11.190 -13.412 1.00 52.44 116 ARG A CA 1
ATOM 945 C C . ARG A 1 116 ? 10.083 9.698 -13.250 1.00 52.44 116 ARG A C 1
ATOM 947 O O . ARG A 1 116 ? 9.356 8.860 -13.775 1.00 52.44 116 ARG A O 1
ATOM 954 N N . GLY A 1 117 ? 11.206 9.378 -12.620 1.00 55.62 117 GLY A N 1
ATOM 955 C CA . GLY A 1 117 ? 11.556 8.027 -12.240 1.00 55.62 117 GLY A CA 1
ATOM 956 C C . GLY A 1 117 ? 10.555 7.600 -11.185 1.00 55.62 117 GLY A C 1
ATOM 957 O O . GLY A 1 117 ? 10.206 8.380 -10.301 1.00 55.62 117 GLY A O 1
ATOM 958 N N . TYR A 1 118 ? 10.048 6.382 -11.303 1.00 62.31 118 TYR A N 1
ATOM 959 C CA . TYR A 1 118 ? 9.281 5.805 -10.215 1.00 62.31 118 TYR A CA 1
ATOM 960 C C . TYR A 1 118 ? 10.232 5.601 -9.031 1.00 62.31 118 TYR A C 1
ATOM 962 O O . TYR A 1 118 ? 11.185 4.830 -9.134 1.00 62.31 118 TYR A O 1
ATOM 970 N N . HIS A 1 119 ? 10.002 6.334 -7.944 1.00 65.00 119 HIS A N 1
ATOM 971 C CA . HIS A 1 119 ? 10.717 6.143 -6.690 1.00 65.00 119 HIS A CA 1
ATOM 972 C C . HIS A 1 119 ? 9.977 5.082 -5.873 1.00 65.00 119 HIS A C 1
ATOM 974 O O . HIS A 1 119 ? 8.834 5.294 -5.466 1.00 65.00 119 HIS A O 1
ATOM 980 N N . TYR A 1 120 ? 10.610 3.924 -5.690 1.00 61.59 120 TYR A N 1
ATOM 981 C CA . TYR A 1 120 ? 10.090 2.862 -4.838 1.00 61.59 120 TYR A CA 1
ATOM 982 C C . TYR A 1 120 ? 10.515 3.130 -3.391 1.00 61.59 120 TYR A C 1
ATOM 984 O O . TYR A 1 120 ? 11.701 3.080 -3.073 1.00 61.59 120 TYR A O 1
ATOM 992 N N . GLU A 1 121 ? 9.549 3.410 -2.518 1.00 61.09 121 GLU A N 1
ATOM 993 C CA . GLU A 1 121 ? 9.767 3.445 -1.070 1.00 61.09 121 GLU A CA 1
ATOM 994 C C . GLU A 1 121 ? 9.561 2.029 -0.519 1.00 61.09 121 GLU A C 1
ATOM 996 O O . GLU A 1 121 ? 8.441 1.514 -0.540 1.00 61.09 121 GLU A O 1
ATOM 1001 N N . ARG A 1 122 ? 10.631 1.390 -0.027 1.00 56.56 122 ARG A N 1
ATOM 1002 C CA . ARG A 1 122 ? 10.560 0.064 0.607 1.00 56.56 122 ARG A CA 1
ATOM 1003 C C . ARG A 1 122 ? 9.660 0.142 1.842 1.00 56.56 122 ARG A C 1
ATOM 1005 O O . ARG A 1 122 ? 10.011 0.779 2.833 1.00 56.56 122 ARG A O 1
ATOM 1012 N N . GLN A 1 123 ? 8.503 -0.513 1.792 1.00 54.31 123 GLN A N 1
ATOM 1013 C CA . GLN A 1 123 ? 7.611 -0.650 2.942 1.00 54.31 123 GLN A CA 1
ATOM 1014 C C . GLN A 1 123 ? 7.800 -2.048 3.548 1.00 54.31 123 GLN A C 1
ATOM 1016 O O . GLN A 1 123 ? 7.421 -3.038 2.934 1.00 54.31 123 GLN A O 1
ATOM 1021 N N . GLY A 1 124 ? 8.404 -2.129 4.739 1.00 58.81 124 GLY A N 1
ATOM 1022 C CA . GLY A 1 124 ? 8.604 -3.381 5.488 1.00 58.81 124 GLY A CA 1
ATOM 1023 C C . GLY A 1 124 ? 10.062 -3.846 5.602 1.00 58.81 124 GLY A C 1
ATOM 1024 O O . GLY A 1 124 ? 10.978 -3.207 5.086 1.00 58.81 124 GLY A O 1
ATOM 1025 N N . HIS A 1 125 ? 10.263 -4.972 6.296 1.00 55.97 125 HIS A N 1
ATOM 1026 C CA . HIS A 1 125 ? 11.565 -5.627 6.522 1.00 55.97 125 HIS A CA 1
ATOM 1027 C C . HIS A 1 125 ? 11.916 -6.650 5.423 1.00 55.97 125 HIS A C 1
ATOM 1029 O O . HIS A 1 125 ? 12.561 -7.661 5.685 1.00 55.97 125 HIS A O 1
ATOM 1035 N N . TYR A 1 126 ? 11.455 -6.424 4.192 1.00 60.28 126 TYR A N 1
ATOM 1036 C CA . TYR A 1 126 ? 11.801 -7.275 3.053 1.00 60.28 126 TYR A CA 1
ATOM 1037 C C . TYR A 1 126 ? 13.265 -7.048 2.642 1.00 60.28 126 TYR A C 1
ATOM 1039 O O . TYR A 1 126 ? 13.759 -5.923 2.736 1.00 60.28 126 TYR A O 1
ATOM 1047 N N . GLY A 1 127 ? 13.946 -8.113 2.201 1.00 58.06 127 GLY A N 1
ATOM 1048 C CA . GLY A 1 127 ? 15.325 -8.044 1.705 1.00 58.06 127 GLY A CA 1
ATOM 1049 C C . GLY A 1 127 ? 15.473 -7.126 0.486 1.00 58.06 127 GLY A C 1
ATOM 1050 O O . GLY A 1 127 ? 14.495 -6.833 -0.211 1.00 58.06 127 GLY A O 1
ATOM 1051 N N . ASP A 1 128 ? 16.694 -6.649 0.250 1.00 62.03 128 ASP A N 1
ATOM 1052 C CA . ASP A 1 128 ? 17.007 -5.820 -0.915 1.00 62.03 128 ASP A CA 1
ATOM 1053 C C . ASP A 1 128 ? 17.046 -6.642 -2.212 1.00 62.03 128 ASP A C 1
ATOM 1055 O O . ASP A 1 128 ? 17.107 -7.870 -2.200 1.00 62.03 128 ASP A O 1
ATOM 1059 N N . VAL A 1 129 ? 16.955 -5.943 -3.345 1.00 65.00 129 VAL A N 1
ATOM 1060 C CA . VAL A 1 129 ? 16.998 -6.544 -4.683 1.00 65.00 129 VAL A CA 1
ATOM 1061 C C . VAL A 1 129 ? 18.389 -7.130 -4.924 1.00 65.00 129 VAL A C 1
ATOM 1063 O O . VAL A 1 129 ? 19.382 -6.404 -4.868 1.00 65.00 129 VAL A O 1
ATOM 1066 N N . GLU A 1 130 ? 18.463 -8.427 -5.211 1.00 71.38 130 GLU A N 1
ATOM 1067 C CA . GLU A 1 130 ? 19.727 -9.126 -5.437 1.00 71.38 130 GLU A CA 1
ATOM 1068 C C . GLU A 1 130 ? 20.255 -8.837 -6.847 1.00 71.38 130 GLU A C 1
ATOM 1070 O O . GLU A 1 130 ? 19.500 -8.803 -7.819 1.00 71.38 130 GLU A O 1
ATOM 1075 N N . LEU A 1 131 ? 21.564 -8.620 -6.974 1.00 72.94 131 LEU A N 1
ATOM 1076 C CA . LEU A 1 131 ? 22.236 -8.444 -8.260 1.00 72.94 131 LEU A CA 1
ATOM 1077 C C . LEU A 1 131 ? 22.815 -9.791 -8.691 1.00 72.94 131 LEU A C 1
ATOM 1079 O O . LEU A 1 131 ? 23.872 -10.198 -8.216 1.00 72.94 131 LEU A O 1
ATOM 1083 N N . VAL A 1 132 ? 22.117 -10.481 -9.589 1.00 74.31 132 VAL A N 1
ATOM 1084 C CA . VAL A 1 132 ? 22.544 -11.779 -10.128 1.00 74.31 132 VAL A CA 1
ATOM 1085 C C . VAL A 1 132 ? 23.188 -11.558 -11.500 1.00 74.31 132 VAL A C 1
ATOM 1087 O O . VAL A 1 132 ? 22.603 -10.856 -12.324 1.00 74.31 132 VAL A O 1
ATOM 1090 N N . PRO A 1 133 ? 24.381 -12.103 -11.790 1.00 70.44 133 PRO A N 1
ATOM 1091 C CA . PRO A 1 133 ? 24.972 -11.998 -13.121 1.00 70.44 133 PRO A CA 1
ATOM 1092 C C . PRO A 1 133 ? 24.162 -12.809 -14.146 1.00 70.44 133 PRO A C 1
ATOM 1094 O O . PRO A 1 133 ? 23.887 -13.988 -13.946 1.00 70.44 133 PRO A O 1
ATOM 1097 N N . ASP A 1 134 ? 23.784 -12.175 -15.258 1.00 74.19 134 ASP A N 1
ATOM 1098 C CA . ASP A 1 134 ? 23.184 -12.842 -16.420 1.00 74.19 134 ASP A CA 1
ATOM 1099 C C . ASP A 1 134 ? 24.216 -13.750 -17.123 1.00 74.19 134 ASP A C 1
ATOM 1101 O O . ASP A 1 134 ? 25.425 -13.572 -16.964 1.00 74.19 134 ASP A O 1
ATOM 1105 N N . ALA A 1 135 ? 23.764 -14.649 -18.002 1.00 68.94 135 ALA A N 1
ATOM 1106 C CA . ALA A 1 135 ? 24.609 -15.523 -18.828 1.00 68.94 135 ALA A CA 1
ATOM 1107 C C . ALA A 1 135 ? 25.623 -14.755 -19.707 1.00 68.94 135 ALA A C 1
ATOM 1109 O O . ALA A 1 135 ? 26.566 -15.333 -20.240 1.00 68.94 135 ALA A O 1
ATOM 1110 N N . LYS A 1 136 ? 25.432 -13.438 -19.861 1.00 71.94 136 LYS A N 1
ATOM 1111 C CA . LYS A 1 136 ? 26.312 -12.508 -20.588 1.00 71.94 136 LYS A CA 1
ATOM 1112 C C . LYS A 1 136 ? 27.125 -11.583 -19.664 1.00 71.94 136 LYS A C 1
ATOM 1114 O O . LYS A 1 136 ? 27.653 -10.579 -20.134 1.00 71.94 136 LYS A O 1
ATOM 1119 N N . GLY A 1 137 ? 27.164 -11.858 -18.358 1.00 68.69 137 GLY A N 1
ATOM 1120 C CA . GLY A 1 137 ? 27.937 -11.110 -17.358 1.00 68.69 137 GLY A CA 1
ATOM 1121 C C . GLY A 1 137 ? 27.360 -9.748 -16.950 1.00 68.69 137 GLY A C 1
ATOM 1122 O O . GLY A 1 137 ? 28.029 -8.985 -16.258 1.00 68.69 137 GLY A O 1
ATOM 1123 N N . LYS A 1 138 ? 26.131 -9.404 -17.363 1.00 71.75 138 LYS A N 1
ATOM 1124 C CA . LYS A 1 138 ? 25.476 -8.150 -16.950 1.00 71.75 138 LYS A CA 1
ATOM 1125 C C . LYS A 1 138 ? 24.769 -8.332 -15.603 1.00 71.75 138 LYS A C 1
ATOM 1127 O O . LYS A 1 138 ? 24.070 -9.331 -15.449 1.00 71.75 138 LYS A O 1
ATOM 1132 N N . PRO A 1 139 ? 24.889 -7.384 -14.656 1.00 74.50 139 PRO A N 1
ATOM 1133 C CA . PRO A 1 139 ? 24.200 -7.488 -13.377 1.00 74.50 139 PRO A CA 1
ATOM 1134 C C . PRO A 1 139 ? 22.690 -7.305 -13.572 1.00 74.50 139 PRO A C 1
ATOM 1136 O O . PRO A 1 139 ? 22.243 -6.287 -14.105 1.00 74.50 139 PRO A O 1
ATOM 1139 N N . LEU A 1 140 ? 21.910 -8.294 -13.146 1.00 73.38 140 LEU A N 1
ATOM 1140 C CA . LEU A 1 140 ? 20.457 -8.329 -13.238 1.00 73.38 140 LEU A CA 1
ATOM 1141 C C . LEU A 1 140 ? 19.851 -8.129 -11.855 1.00 73.38 140 LEU A C 1
ATOM 1143 O O . LEU A 1 140 ? 20.115 -8.895 -10.928 1.00 73.38 140 LEU A O 1
ATOM 1147 N N . ARG A 1 141 ? 19.004 -7.111 -11.719 1.00 76.56 141 ARG A N 1
ATOM 1148 C CA . ARG A 1 141 ? 18.263 -6.869 -10.482 1.00 76.56 141 ARG A CA 1
ATOM 1149 C C . ARG A 1 141 ? 17.142 -7.895 -10.380 1.00 76.56 141 ARG A C 1
ATOM 1151 O O . ARG A 1 141 ? 16.185 -7.829 -11.154 1.00 76.56 141 ARG A O 1
ATOM 1158 N N . THR A 1 142 ? 17.265 -8.823 -9.444 1.00 68.56 142 THR A N 1
ATOM 1159 C CA . THR A 1 142 ? 16.352 -9.946 -9.250 1.00 68.56 142 THR A CA 1
ATOM 1160 C C . THR A 1 142 ? 15.683 -9.846 -7.887 1.00 68.56 142 THR A C 1
ATOM 1162 O O . THR A 1 142 ? 16.328 -9.560 -6.882 1.00 68.56 142 THR A O 1
ATOM 1165 N N . ALA A 1 143 ? 14.373 -10.076 -7.844 1.00 70.69 143 ALA A N 1
ATOM 1166 C CA . ALA A 1 143 ? 13.632 -10.166 -6.592 1.00 70.69 143 ALA A CA 1
ATOM 1167 C C . ALA A 1 143 ? 12.800 -11.449 -6.543 1.00 70.69 143 ALA A C 1
ATOM 1169 O O . ALA A 1 143 ? 12.148 -11.823 -7.523 1.00 70.69 143 ALA A O 1
ATOM 1170 N N . GLN A 1 144 ? 12.815 -12.111 -5.387 1.00 67.25 144 GLN A N 1
ATOM 1171 C CA . GLN A 1 144 ? 12.044 -13.324 -5.143 1.00 67.25 144 GLN A CA 1
ATOM 1172 C C . GLN A 1 144 ? 10.658 -12.987 -4.591 1.00 67.25 144 GLN A C 1
ATOM 1174 O O . GLN A 1 144 ? 10.539 -12.251 -3.611 1.00 67.25 144 GLN A O 1
ATOM 1179 N N . LEU A 1 145 ? 9.609 -13.570 -5.175 1.00 63.62 145 LEU A N 1
ATOM 1180 C CA . LEU A 1 145 ? 8.300 -13.612 -4.526 1.00 63.62 145 LEU A CA 1
ATOM 1181 C C . LEU A 1 145 ? 8.361 -14.661 -3.408 1.00 63.62 145 LEU A C 1
ATOM 1183 O O . LEU A 1 145 ? 8.497 -15.851 -3.686 1.00 63.62 145 LEU A O 1
ATOM 1187 N N . ARG A 1 146 ? 8.319 -14.228 -2.142 1.00 56.75 146 ARG A N 1
ATOM 1188 C CA . ARG A 1 146 ? 8.264 -15.137 -0.988 1.00 56.75 146 ARG A CA 1
ATOM 1189 C C . ARG A 1 146 ? 6.842 -15.199 -0.447 1.00 56.75 146 ARG A C 1
ATOM 1191 O O . ARG A 1 146 ? 6.326 -14.190 0.016 1.00 56.75 146 ARG A O 1
ATOM 1198 N N . ALA A 1 147 ? 6.271 -16.399 -0.408 1.00 49.56 147 ALA A N 1
ATOM 1199 C CA . ALA A 1 147 ? 5.180 -16.701 0.507 1.00 49.56 147 ALA A CA 1
ATOM 1200 C C . ALA A 1 147 ? 5.807 -17.040 1.867 1.00 49.56 147 ALA A C 1
ATOM 1202 O O . ALA A 1 147 ? 6.588 -17.988 1.971 1.00 49.56 147 ALA A O 1
ATOM 1203 N N . THR A 1 148 ? 5.523 -16.269 2.917 1.00 40.66 148 THR A N 1
ATOM 1204 C CA . THR A 1 148 ? 5.888 -16.695 4.275 1.00 40.66 148 THR A CA 1
ATOM 1205 C C . THR A 1 148 ? 4.862 -17.703 4.770 1.00 40.66 148 THR A C 1
ATOM 1207 O O . THR A 1 148 ? 3.714 -17.339 4.997 1.00 40.66 148 THR A O 1
ATOM 1210 N N . GLY A 1 149 ? 5.308 -18.942 4.982 1.00 41.84 149 GLY A N 1
ATOM 1211 C CA . GLY A 1 149 ? 4.614 -19.920 5.817 1.00 41.84 149 GLY A CA 1
ATOM 1212 C C . GLY A 1 149 ? 3.474 -20.679 5.143 1.00 41.84 149 GLY A C 1
ATOM 1213 O O . GLY A 1 149 ? 2.317 -20.440 5.450 1.00 41.84 149 GLY A O 1
ATOM 1214 N N . ALA A 1 150 ? 3.806 -21.651 4.296 1.00 37.75 150 ALA A N 1
ATOM 1215 C CA . ALA A 1 150 ? 3.097 -22.930 4.221 1.00 37.75 150 ALA A CA 1
ATOM 1216 C C . ALA A 1 150 ? 3.921 -23.888 3.356 1.00 37.75 150 ALA A C 1
ATOM 1218 O O . ALA A 1 150 ? 4.274 -23.570 2.224 1.00 37.75 150 ALA A O 1
ATOM 1219 N N . SER A 1 151 ? 4.193 -25.084 3.867 1.00 45.97 151 SER A N 1
ATOM 1220 C CA . SER A 1 151 ? 4.792 -26.213 3.143 1.00 45.97 151 SER A CA 1
ATOM 1221 C C . SER A 1 151 ? 3.849 -26.829 2.090 1.00 45.97 151 SER A C 1
ATOM 1223 O O . SER A 1 151 ? 4.023 -27.975 1.691 1.00 45.97 151 SER A O 1
ATOM 1225 N N . SER A 1 152 ? 2.855 -26.075 1.614 1.00 45.19 152 SER A N 1
ATOM 1226 C CA . SER A 1 152 ? 1.952 -26.466 0.536 1.00 45.19 152 SER A CA 1
ATOM 1227 C C . SER A 1 152 ? 1.520 -25.223 -0.256 1.00 45.19 152 SER A C 1
ATOM 1229 O O . SER A 1 152 ? 1.045 -24.257 0.344 1.00 45.19 152 SER A O 1
ATOM 1231 N N . PRO A 1 153 ? 1.646 -25.210 -1.595 1.00 48.56 153 PRO A N 1
ATOM 1232 C CA . PRO A 1 153 ? 1.332 -24.054 -2.439 1.00 48.56 153 PRO A CA 1
ATOM 1233 C C . PRO A 1 153 ? -0.177 -23.882 -2.716 1.00 48.56 153 PRO A C 1
ATOM 1235 O O . PRO A 1 153 ? -0.550 -23.290 -3.730 1.00 48.56 153 PRO A O 1
ATOM 1238 N N . SER A 1 154 ? -1.074 -24.442 -1.897 1.00 48.22 154 SER A N 1
ATOM 1239 C CA . SER A 1 154 ? -2.370 -24.878 -2.431 1.00 48.22 154 SER A CA 1
ATOM 1240 C C . SER A 1 154 ? -3.481 -23.837 -2.575 1.00 48.22 154 SER A C 1
ATOM 1242 O O . SER A 1 154 ? -4.451 -24.175 -3.239 1.00 48.22 154 SER A O 1
ATOM 1244 N N . CYS A 1 155 ? -3.387 -22.599 -2.072 1.00 56.59 155 CYS A N 1
ATOM 1245 C CA . CYS A 1 155 ? -4.301 -21.522 -2.508 1.00 56.59 155 CYS A CA 1
ATOM 1246 C C . CYS A 1 155 ? -3.984 -20.163 -1.870 1.00 56.59 155 CYS A C 1
ATOM 1248 O O . CYS A 1 155 ? -4.354 -19.900 -0.727 1.00 56.59 155 CYS A O 1
ATOM 1250 N N . LEU A 1 156 ? -3.379 -19.245 -2.627 1.00 68.06 156 LEU A N 1
ATOM 1251 C CA . LEU A 1 156 ? -3.491 -17.826 -2.280 1.00 68.06 156 LEU A CA 1
ATOM 1252 C C . LEU A 1 156 ? -4.953 -17.379 -2.457 1.00 68.06 156 LEU A C 1
ATOM 1254 O O . LEU A 1 156 ? -5.579 -17.781 -3.448 1.00 68.06 156 LEU A O 1
ATOM 1258 N N . PRO A 1 157 ? -5.500 -16.546 -1.551 1.00 71.56 157 PRO A N 1
ATOM 1259 C CA . PRO A 1 157 ? -6.835 -15.992 -1.726 1.00 71.56 157 PRO A CA 1
ATOM 1260 C C . PRO A 1 157 ? -6.919 -15.277 -3.075 1.00 71.56 157 PRO A C 1
ATOM 1262 O O . PRO A 1 157 ? -6.044 -14.490 -3.436 1.00 71.56 157 PRO A O 1
ATOM 1265 N N . THR A 1 158 ? -7.956 -15.590 -3.846 1.00 78.88 158 THR A N 1
ATOM 1266 C CA . THR A 1 158 ? -8.159 -15.033 -5.187 1.00 78.88 158 THR A CA 1
ATOM 1267 C C . THR A 1 158 ? -9.325 -14.061 -5.141 1.00 78.88 158 THR A C 1
ATOM 1269 O O . THR A 1 158 ? -10.375 -14.371 -4.590 1.00 78.88 158 THR A O 1
ATOM 1272 N N . ALA A 1 159 ? -9.129 -12.870 -5.696 1.00 82.12 159 ALA A N 1
ATOM 1273 C CA . ALA A 1 159 ? -10.156 -11.846 -5.815 1.00 82.12 159 ALA A CA 1
ATOM 1274 C C . ALA A 1 159 ? -10.431 -11.544 -7.288 1.00 82.12 159 ALA A C 1
ATOM 1276 O O . ALA A 1 159 ? -9.526 -11.593 -8.125 1.00 82.12 159 ALA A O 1
ATOM 1277 N N . LEU A 1 160 ? -11.673 -11.173 -7.598 1.00 86.75 160 LEU A N 1
ATOM 1278 C CA . LEU A 1 160 ? -12.045 -10.686 -8.921 1.00 86.75 160 LEU A CA 1
ATOM 1279 C C . LEU A 1 160 ? -11.863 -9.170 -8.976 1.00 86.75 160 LEU A C 1
ATOM 1281 O O . LEU A 1 160 ? -12.531 -8.417 -8.263 1.00 86.75 160 LEU A O 1
ATOM 1285 N N . LEU A 1 161 ? -10.950 -8.722 -9.836 1.00 85.19 161 LEU A N 1
ATOM 1286 C CA . LEU A 1 161 ? -10.672 -7.314 -10.084 1.00 85.19 161 LEU A CA 1
ATOM 1287 C C . LEU A 1 161 ? -11.269 -6.894 -11.428 1.00 85.19 161 LEU A C 1
ATOM 1289 O O . LEU A 1 161 ? -10.766 -7.267 -12.490 1.00 85.19 161 LEU A O 1
ATOM 1293 N N . ALA A 1 162 ? -12.316 -6.073 -11.389 1.00 89.19 162 ALA A N 1
ATOM 1294 C CA . ALA A 1 162 ? -12.867 -5.444 -12.584 1.00 89.19 162 ALA A CA 1
ATOM 1295 C C . ALA A 1 162 ? -11.977 -4.259 -12.994 1.00 89.19 162 ALA A C 1
ATOM 1297 O O . ALA A 1 162 ? -11.994 -3.207 -12.353 1.00 89.19 162 ALA A O 1
ATOM 1298 N N . LEU A 1 163 ? -11.173 -4.442 -14.047 1.00 85.19 163 LEU A N 1
ATOM 1299 C CA . LEU A 1 163 ? -10.254 -3.424 -14.583 1.00 85.19 163 LEU A CA 1
ATOM 1300 C C . LEU A 1 163 ? -10.937 -2.491 -15.589 1.00 85.19 163 LEU A C 1
ATOM 1302 O O . LEU A 1 163 ? -10.525 -1.351 -15.783 1.00 85.19 163 LEU A O 1
ATOM 1306 N N . SER A 1 164 ? -11.973 -2.986 -16.260 1.00 83.44 164 SER A N 1
ATOM 1307 C CA . SER A 1 164 ? -12.834 -2.200 -17.141 1.00 83.44 164 SER A CA 1
ATOM 1308 C C . SER A 1 164 ? -14.263 -2.724 -17.052 1.00 83.44 164 SER A C 1
ATOM 1310 O O . SER A 1 164 ? -14.491 -3.792 -16.488 1.00 83.44 164 SER A O 1
ATOM 1312 N N . LYS A 1 165 ? -15.224 -2.023 -17.665 1.00 82.06 165 LYS A N 1
ATOM 1313 C CA . LYS A 1 165 ? -16.626 -2.476 -17.712 1.00 82.06 165 LYS A CA 1
ATOM 1314 C C . LYS A 1 165 ? -16.795 -3.882 -18.306 1.00 82.06 165 LYS A C 1
ATOM 1316 O O . LYS A 1 165 ? -17.761 -4.551 -17.972 1.00 82.06 165 LYS A O 1
ATOM 1321 N N . ALA A 1 166 ? -15.881 -4.304 -19.182 1.00 84.69 166 ALA A N 1
ATOM 1322 C CA . ALA A 1 166 ? -15.962 -5.571 -19.905 1.00 84.69 166 ALA A CA 1
ATOM 1323 C C . ALA A 1 166 ? -14.864 -6.579 -19.520 1.00 84.69 166 ALA A C 1
ATOM 1325 O O . ALA A 1 166 ? -14.849 -7.679 -20.060 1.00 84.69 166 ALA A O 1
ATOM 1326 N N . HIS A 1 167 ? -13.924 -6.221 -18.633 1.00 86.12 167 HIS A N 1
ATOM 1327 C CA . HIS A 1 167 ? -12.796 -7.096 -18.285 1.00 86.12 167 HIS A CA 1
ATOM 1328 C C . HIS A 1 167 ? -12.640 -7.232 -16.778 1.00 86.12 167 HIS A C 1
ATOM 1330 O O . HIS A 1 167 ? -12.266 -6.270 -16.095 1.00 86.12 167 HIS A O 1
ATOM 1336 N N . THR A 1 168 ? -12.849 -8.455 -16.306 1.00 87.75 168 THR A N 1
ATOM 1337 C CA . THR A 1 168 ? -12.606 -8.882 -14.931 1.00 87.75 168 THR A CA 1
ATOM 1338 C C . THR A 1 168 ?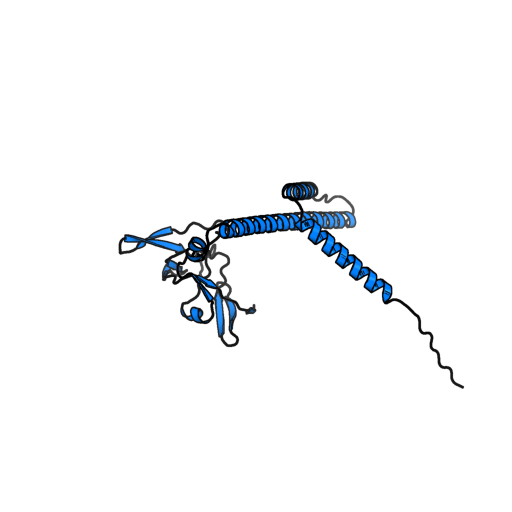 -11.446 -9.861 -14.927 1.00 87.75 168 THR A C 1
ATOM 1340 O O . THR A 1 168 ? -11.367 -10.743 -15.777 1.00 87.75 168 THR A O 1
ATOM 1343 N N . GLN A 1 169 ? -10.526 -9.680 -13.988 1.00 85.62 169 GLN A N 1
ATOM 1344 C CA . GLN A 1 169 ? -9.336 -10.500 -13.859 1.00 85.62 169 GLN A CA 1
ATOM 1345 C C . GLN A 1 169 ? -9.309 -11.164 -12.487 1.00 85.62 169 GLN A C 1
ATOM 1347 O O . GLN A 1 169 ? -9.452 -10.487 -11.471 1.00 85.62 169 GLN A O 1
ATOM 1352 N N . GLU A 1 170 ? -9.052 -12.468 -12.457 1.00 84.88 170 GLU A N 1
ATOM 1353 C CA . GLU A 1 170 ? -8.674 -13.159 -11.227 1.00 84.88 170 GLU A CA 1
ATOM 1354 C C . GLU A 1 170 ? -7.274 -12.720 -10.803 1.00 84.88 170 GLU A C 1
ATOM 1356 O O . GLU A 1 170 ? -6.308 -12.822 -11.569 1.00 84.88 170 GLU A O 1
ATOM 1361 N N . VAL A 1 171 ? -7.178 -12.201 -9.583 1.00 81.69 171 VAL A N 1
ATOM 1362 C CA . VAL A 1 171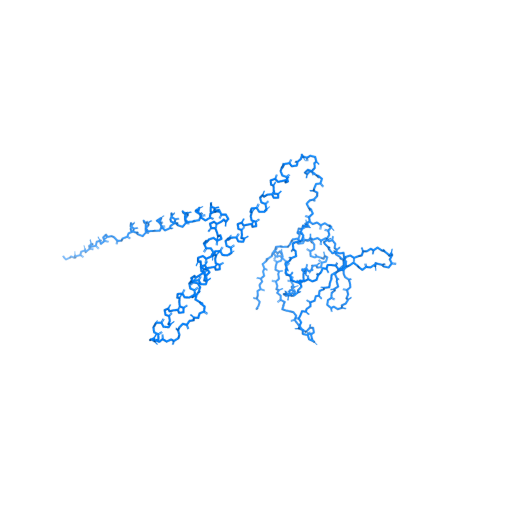 ? -5.943 -11.716 -8.977 1.00 81.69 171 VAL A CA 1
ATOM 1363 C C . VAL A 1 171 ? -5.694 -12.498 -7.700 1.00 81.69 171 VAL A C 1
ATOM 1365 O O . VAL A 1 171 ? -6.516 -12.497 -6.787 1.00 81.69 171 VAL A O 1
ATOM 1368 N N . ARG A 1 172 ? -4.528 -13.139 -7.622 1.00 82.25 172 ARG A N 1
ATOM 1369 C CA . ARG A 1 172 ? -4.055 -13.778 -6.393 1.00 82.25 172 ARG A CA 1
ATOM 1370 C C . ARG A 1 172 ? -3.523 -12.713 -5.445 1.00 82.25 172 ARG A C 1
ATOM 1372 O O . ARG A 1 172 ? -2.648 -11.930 -5.815 1.00 82.25 172 ARG A O 1
ATOM 1379 N N . LEU A 1 173 ? -4.065 -12.687 -4.237 1.00 79.69 173 LEU A N 1
ATOM 1380 C CA . LEU A 1 173 ? -3.650 -11.793 -3.173 1.00 79.69 173 LEU A CA 1
ATOM 1381 C C . LEU A 1 173 ? -2.586 -12.498 -2.338 1.00 79.69 173 LEU A C 1
ATOM 1383 O O . LEU A 1 173 ? -2.851 -13.519 -1.709 1.00 79.69 173 LEU A O 1
ATOM 1387 N N . ASP A 1 174 ? -1.387 -11.932 -2.332 1.00 76.19 174 ASP A N 1
ATOM 1388 C CA . ASP A 1 174 ? -0.308 -12.350 -1.448 1.00 76.19 174 ASP A CA 1
ATOM 1389 C C . ASP A 1 174 ? 0.086 -11.167 -0.565 1.00 76.19 174 ASP A C 1
ATOM 1391 O O . ASP A 1 174 ? 0.632 -10.171 -1.045 1.00 76.19 174 ASP A O 1
ATOM 1395 N N . SER A 1 175 ? -0.217 -11.264 0.730 1.00 67.12 175 SER A N 1
ATOM 1396 C CA . SER A 1 175 ? 0.171 -10.257 1.724 1.00 67.12 175 SER A CA 1
ATOM 1397 C C . SER A 1 175 ? 1.684 -10.171 1.926 1.00 67.12 175 SER A C 1
ATOM 1399 O O . SER A 1 175 ? 2.172 -9.178 2.465 1.00 67.12 175 SER A O 1
ATOM 1401 N N . CYS A 1 176 ? 2.413 -11.206 1.512 1.00 69.56 176 CYS A N 1
ATOM 1402 C CA . CYS A 1 176 ? 3.840 -11.385 1.748 1.00 69.56 176 CYS A CA 1
ATOM 1403 C C . CYS A 1 176 ? 4.679 -11.073 0.500 1.00 69.56 176 CYS A C 1
ATOM 1405 O O . CYS A 1 176 ? 5.909 -11.035 0.567 1.00 69.56 176 CYS A O 1
ATOM 1407 N N . ALA A 1 177 ? 4.027 -10.779 -0.630 1.00 73.75 177 ALA A N 1
ATOM 1408 C CA . ALA A 1 177 ? 4.700 -10.353 -1.843 1.00 73.75 177 ALA A CA 1
ATOM 1409 C C . ALA A 1 177 ? 5.202 -8.907 -1.723 1.00 73.75 177 ALA A C 1
ATOM 1411 O O . ALA A 1 177 ? 4.445 -7.969 -1.474 1.00 73.75 177 ALA A O 1
ATOM 1412 N N . GLN A 1 178 ? 6.491 -8.709 -2.005 1.00 74.12 178 GLN A N 1
ATOM 1413 C CA . GLN A 1 178 ? 7.101 -7.377 -2.076 1.00 74.12 178 GLN A CA 1
ATOM 1414 C C . GLN A 1 178 ? 6.611 -6.567 -3.293 1.00 74.12 178 GLN A C 1
ATOM 1416 O O . GLN A 1 178 ? 6.605 -5.333 -3.264 1.00 74.12 178 GLN A O 1
ATOM 1421 N N . PHE A 1 179 ? 6.203 -7.260 -4.364 1.00 78.06 179 PHE A N 1
ATOM 1422 C CA . PHE A 1 179 ? 5.747 -6.668 -5.620 1.00 78.06 179 PHE A CA 1
ATOM 1423 C C . PHE A 1 179 ? 4.449 -7.314 -6.100 1.00 78.06 179 PHE A C 1
ATOM 1425 O O . PHE A 1 179 ? 4.305 -8.534 -6.084 1.00 78.06 179 PHE A O 1
ATOM 1432 N N . SER A 1 180 ? 3.535 -6.496 -6.623 1.00 81.31 180 SER A N 1
ATOM 1433 C CA . SER A 1 180 ? 2.387 -6.978 -7.392 1.00 81.31 180 SER A CA 1
ATOM 1434 C C . SER A 1 180 ? 2.786 -7.119 -8.860 1.00 81.31 180 SER A C 1
ATOM 1436 O O . SER A 1 180 ? 3.202 -6.145 -9.490 1.00 81.31 180 SER A O 1
ATOM 1438 N N . VAL A 1 181 ? 2.661 -8.326 -9.411 1.00 83.56 181 VAL A N 1
ATOM 1439 C CA . VAL A 1 181 ? 3.035 -8.629 -10.799 1.00 83.56 181 VAL A CA 1
ATOM 1440 C C . VAL A 1 181 ? 1.777 -8.782 -11.646 1.00 83.56 181 VAL A C 1
ATOM 1442 O O . VAL A 1 181 ? 0.869 -9.527 -11.295 1.00 83.56 181 VAL A O 1
ATOM 1445 N N . ALA A 1 182 ? 1.736 -8.081 -12.778 1.00 85.94 182 ALA A N 1
ATOM 1446 C CA . ALA A 1 182 ? 0.666 -8.184 -13.763 1.00 85.94 182 ALA A CA 1
ATOM 1447 C C . ALA A 1 182 ? 1.208 -8.786 -15.064 1.00 85.94 182 ALA A C 1
ATOM 1449 O O . ALA A 1 182 ? 2.288 -8.413 -15.528 1.00 85.94 182 ALA A O 1
ATOM 1450 N N . GLY A 1 183 ? 0.438 -9.695 -15.666 1.00 86.06 183 GLY A N 1
ATOM 1451 C CA . GLY A 1 183 ? 0.757 -10.270 -16.971 1.00 86.06 183 GLY A CA 1
ATOM 1452 C C . GLY A 1 183 ? 0.796 -9.212 -18.077 1.00 86.06 183 GLY A C 1
ATOM 1453 O O . GLY A 1 183 ? 0.148 -8.164 -17.992 1.00 86.06 183 GLY A O 1
ATOM 1454 N N . ARG A 1 184 ? 1.544 -9.495 -19.151 1.00 86.25 184 ARG A N 1
ATOM 1455 C CA . ARG A 1 184 ? 1.738 -8.563 -20.277 1.00 86.25 184 ARG A CA 1
ATOM 1456 C C . ARG A 1 184 ? 0.415 -8.110 -20.902 1.00 86.25 184 ARG A C 1
ATOM 1458 O O . ARG A 1 184 ? 0.306 -6.954 -21.308 1.00 86.25 184 ARG A O 1
ATOM 1465 N N . ASP A 1 185 ? -0.582 -8.985 -20.933 1.00 86.62 185 ASP A N 1
ATOM 1466 C CA . ASP A 1 185 ? -1.872 -8.732 -21.583 1.00 86.62 185 ASP A CA 1
ATOM 1467 C C . ASP A 1 185 ? -2.721 -7.701 -20.839 1.00 86.62 185 ASP A C 1
ATOM 1469 O O . ASP A 1 185 ? -3.560 -7.032 -21.443 1.00 86.62 185 ASP A O 1
ATOM 1473 N N . LEU A 1 186 ? -2.447 -7.489 -19.548 1.00 86.69 186 LEU A N 1
ATOM 1474 C CA . LEU A 1 186 ? -3.127 -6.473 -18.752 1.00 86.69 186 LEU A CA 1
ATOM 1475 C C . LEU A 1 186 ? -2.658 -5.057 -19.085 1.00 86.69 186 LEU A C 1
ATOM 1477 O O . LEU A 1 186 ? -3.354 -4.097 -18.774 1.00 86.69 186 LEU A O 1
ATOM 1481 N N . ARG A 1 187 ? -1.530 -4.895 -19.788 1.00 88.44 187 ARG A N 1
ATOM 1482 C CA . ARG A 1 187 ? -0.953 -3.588 -20.138 1.00 88.44 187 ARG A CA 1
ATOM 1483 C C . ARG A 1 187 ? -1.946 -2.632 -20.812 1.00 88.44 187 ARG A C 1
ATOM 1485 O O . ARG A 1 187 ? -1.813 -1.426 -20.628 1.00 88.44 187 ARG A O 1
ATOM 1492 N N . LYS A 1 188 ? -2.919 -3.148 -21.571 1.00 88.75 188 LYS A N 1
ATOM 1493 C CA . LYS A 1 188 ? -3.961 -2.345 -22.240 1.00 88.75 188 LYS A CA 1
ATOM 1494 C C . LYS A 1 188 ? -4.969 -1.706 -21.276 1.00 88.75 188 LYS A C 1
ATOM 1496 O O . LYS A 1 188 ? -5.566 -0.696 -21.625 1.00 88.75 188 LYS A O 1
ATOM 1501 N N . TYR A 1 189 ? -5.125 -2.253 -20.071 1.00 88.25 189 TYR A N 1
ATOM 1502 C CA . TYR A 1 189 ? -6.060 -1.760 -19.051 1.00 88.25 189 TYR A CA 1
ATOM 1503 C C . TYR A 1 189 ? -5.402 -0.848 -18.005 1.00 88.25 189 TYR A C 1
ATOM 1505 O O . TYR A 1 189 ? -6.083 -0.326 -17.128 1.00 88.25 189 TYR A O 1
ATOM 1513 N N . GLY A 1 190 ? -4.080 -0.668 -18.061 1.00 86.12 190 GLY A N 1
ATOM 1514 C CA . GLY A 1 190 ? -3.320 0.102 -17.078 1.00 86.12 190 GLY A CA 1
ATOM 1515 C C . GLY A 1 190 ? -2.555 1.266 -17.694 1.00 86.12 190 GLY A C 1
ATOM 1516 O O . GLY A 1 190 ? -2.187 1.260 -18.869 1.00 86.12 190 GLY A O 1
ATOM 1517 N N . ARG A 1 191 ? -2.226 2.261 -16.871 1.00 88.25 191 ARG A N 1
ATOM 1518 C CA . ARG A 1 191 ? -1.372 3.382 -17.274 1.00 88.25 191 ARG A CA 1
ATOM 1519 C C . ARG A 1 191 ? 0.093 3.061 -16.987 1.00 88.25 191 ARG A C 1
ATOM 1521 O O . ARG A 1 191 ? 0.456 2.787 -15.846 1.00 88.25 191 ARG A O 1
ATOM 1528 N N . CYS A 1 192 ? 0.949 3.157 -18.003 1.00 88.31 192 CYS A N 1
ATOM 1529 C CA . CYS A 1 192 ? 2.399 3.033 -17.829 1.00 88.31 192 CYS A CA 1
ATOM 1530 C C . CYS A 1 192 ? 2.935 4.213 -17.003 1.00 88.31 192 CYS A C 1
ATOM 1532 O O . CYS A 1 192 ? 2.779 5.366 -17.408 1.00 88.31 192 CYS A O 1
ATOM 1534 N N . ILE A 1 193 ? 3.590 3.928 -15.874 1.00 84.06 193 ILE A N 1
ATOM 1535 C CA . ILE A 1 193 ? 4.261 4.931 -15.035 1.00 84.06 193 ILE A CA 1
ATOM 1536 C C . ILE A 1 193 ? 5.699 5.135 -15.521 1.00 84.06 193 ILE A C 1
ATOM 1538 O O . ILE A 1 193 ? 6.107 6.257 -15.805 1.00 84.06 193 ILE A O 1
ATOM 1542 N N . THR A 1 194 ? 6.465 4.050 -15.650 1.00 82.12 194 THR A N 1
ATOM 1543 C CA . THR A 1 194 ? 7.848 4.071 -16.147 1.00 82.12 194 THR A CA 1
ATOM 1544 C C . THR A 1 194 ? 8.183 2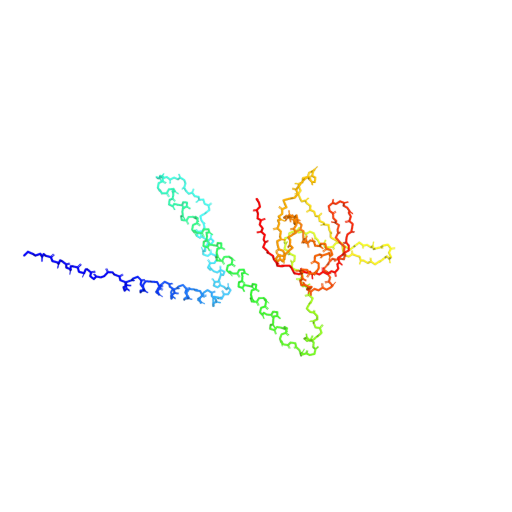.755 -16.838 1.00 82.12 194 THR A C 1
ATOM 1546 O O . THR A 1 194 ? 7.685 1.705 -16.444 1.00 82.12 194 THR A O 1
ATOM 1549 N N . ARG A 1 195 ? 9.053 2.798 -17.851 1.00 82.31 195 ARG A N 1
ATOM 1550 C CA . ARG A 1 195 ? 9.646 1.588 -18.450 1.00 82.31 195 ARG A CA 1
ATOM 1551 C C . ARG A 1 195 ? 10.896 1.115 -17.703 1.00 82.31 195 ARG A C 1
ATOM 1553 O O . ARG A 1 195 ? 11.281 -0.037 -17.830 1.00 82.31 195 ARG A O 1
ATOM 1560 N N . ASN A 1 196 ? 11.496 1.989 -16.895 1.00 81.19 196 ASN A N 1
ATOM 1561 C CA . ASN A 1 196 ? 12.626 1.644 -16.040 1.00 81.19 196 ASN A CA 1
ATOM 1562 C C . ASN A 1 196 ? 12.078 1.103 -14.720 1.00 81.19 196 ASN A C 1
ATOM 1564 O O . ASN A 1 196 ? 11.811 1.875 -13.798 1.00 81.19 196 ASN A O 1
ATOM 1568 N N . ALA A 1 197 ? 11.838 -0.205 -14.674 1.00 79.56 197 ALA A N 1
ATOM 1569 C CA . ALA A 1 197 ? 11.376 -0.886 -13.474 1.00 79.56 197 ALA A CA 1
ATOM 1570 C C . ALA A 1 197 ? 12.467 -0.926 -12.382 1.00 79.56 197 ALA A C 1
ATOM 1572 O O . ALA A 1 197 ? 13.662 -0.874 -12.699 1.00 79.56 197 ALA A O 1
ATOM 1573 N N . PRO A 1 198 ? 12.083 -1.020 -11.096 1.00 75.25 198 PRO A N 1
ATOM 1574 C CA . PRO A 1 198 ? 13.032 -1.166 -9.988 1.00 75.25 198 PRO A CA 1
ATOM 1575 C C . PRO A 1 198 ? 13.758 -2.522 -9.993 1.00 75.25 198 PRO A C 1
ATOM 1577 O O . PRO A 1 198 ? 14.867 -2.614 -9.476 1.00 75.25 198 PRO A O 1
ATOM 1580 N N . VAL A 1 199 ? 13.159 -3.537 -10.620 1.00 80.00 199 VAL A N 1
ATOM 1581 C CA . VAL A 1 199 ? 13.672 -4.905 -10.747 1.00 80.00 199 VAL A CA 1
ATOM 1582 C C . VAL A 1 199 ? 13.616 -5.297 -12.223 1.00 80.00 199 VAL A C 1
ATOM 1584 O O . VAL A 1 199 ? 12.682 -4.896 -12.919 1.00 80.00 199 VAL A O 1
ATOM 1587 N N . ASP A 1 200 ? 14.604 -6.049 -12.704 1.00 82.00 200 ASP A N 1
ATOM 1588 C CA . ASP A 1 200 ? 14.680 -6.513 -14.093 1.00 82.00 200 ASP A CA 1
ATOM 1589 C C . ASP A 1 200 ? 14.004 -7.882 -14.273 1.00 82.00 200 ASP A C 1
ATOM 1591 O O . ASP A 1 200 ? 13.368 -8.126 -15.304 1.00 82.00 200 ASP A O 1
ATOM 1595 N N . VAL A 1 201 ? 14.088 -8.750 -13.256 1.00 82.88 201 VAL A N 1
ATOM 1596 C CA . VAL A 1 201 ? 13.477 -10.086 -13.238 1.00 82.88 201 VAL A CA 1
ATOM 1597 C C . VAL A 1 201 ? 12.823 -10.396 -11.895 1.00 82.88 201 VAL A C 1
ATOM 1599 O O . VAL A 1 201 ? 13.395 -10.172 -10.832 1.00 82.88 201 VAL A O 1
ATOM 1602 N N . VAL A 1 202 ? 11.621 -10.963 -11.947 1.00 81.06 202 VAL A N 1
ATOM 1603 C CA . VAL A 1 202 ? 10.929 -11.498 -10.772 1.00 81.06 202 VAL A CA 1
ATOM 1604 C C . VAL A 1 202 ? 10.925 -13.020 -10.840 1.00 81.06 202 VAL A C 1
ATOM 1606 O O . VAL A 1 202 ? 10.546 -13.597 -11.862 1.00 81.06 202 VAL A O 1
ATOM 1609 N N . LEU A 1 203 ? 11.335 -13.662 -9.748 1.00 77.62 203 LEU A N 1
ATOM 1610 C CA . LEU A 1 203 ? 11.228 -15.107 -9.556 1.00 77.62 203 LEU A CA 1
ATOM 1611 C C . LEU A 1 203 ? 9.838 -15.439 -9.009 1.00 77.62 203 LEU A C 1
ATOM 1613 O O . LEU A 1 203 ? 9.483 -15.031 -7.901 1.00 77.62 203 LEU A O 1
ATOM 1617 N N . GLY A 1 204 ? 9.050 -16.153 -9.810 1.00 68.06 204 GLY A N 1
ATOM 1618 C CA . GLY A 1 204 ? 7.726 -16.634 -9.433 1.00 68.06 204 GLY A CA 1
ATOM 1619 C C . GLY A 1 204 ? 7.773 -17.802 -8.446 1.00 68.06 204 GLY A C 1
ATOM 1620 O O . GLY A 1 204 ? 8.804 -18.446 -8.268 1.00 68.06 204 GLY A O 1
ATOM 1621 N N . PHE A 1 205 ? 6.617 -18.128 -7.861 1.00 60.97 205 PHE A N 1
ATOM 1622 C CA . PHE A 1 205 ? 6.468 -19.217 -6.882 1.00 60.97 205 PHE A CA 1
ATOM 1623 C C . PHE A 1 205 ? 6.898 -20.601 -7.398 1.00 60.97 205 PHE A C 1
ATOM 1625 O O . PHE A 1 205 ? 7.274 -21.453 -6.605 1.00 60.97 205 PHE A O 1
ATOM 1632 N N . GLY A 1 206 ? 6.874 -20.826 -8.716 1.00 60.25 206 GLY A N 1
ATOM 1633 C CA . GLY A 1 206 ? 7.341 -22.067 -9.351 1.00 60.25 206 GLY A CA 1
ATOM 1634 C C . GLY A 1 206 ? 8.808 -22.044 -9.797 1.00 60.25 206 GLY A C 1
ATOM 1635 O O . GLY A 1 206 ? 9.175 -22.827 -10.663 1.00 60.25 206 GLY A O 1
ATOM 1636 N N . GLY A 1 207 ? 9.622 -21.094 -9.321 1.00 64.81 207 GLY A N 1
ATOM 1637 C CA . GLY A 1 207 ? 11.025 -20.936 -9.737 1.00 64.81 207 GLY A CA 1
ATOM 1638 C C . GLY A 1 207 ? 11.224 -20.317 -11.128 1.00 64.81 207 GLY A C 1
ATOM 1639 O O . GLY A 1 207 ? 12.352 -20.038 -11.527 1.00 64.81 207 GLY A O 1
ATOM 1640 N N . GLY A 1 208 ? 10.141 -20.051 -11.866 1.00 71.06 208 GLY A N 1
ATOM 1641 C CA . GLY A 1 208 ? 10.191 -19.397 -13.172 1.00 71.06 208 GLY A CA 1
ATOM 1642 C C . GLY A 1 208 ? 10.622 -17.931 -13.075 1.00 71.06 208 GLY A C 1
ATOM 1643 O O . GLY A 1 208 ? 10.076 -17.161 -12.283 1.00 71.06 208 GLY A O 1
ATOM 1644 N N . GLN A 1 209 ? 11.574 -17.530 -13.914 1.00 78.50 209 GLN A N 1
ATOM 1645 C CA . GLN A 1 209 ? 12.030 -16.147 -14.032 1.00 78.50 209 GLN A CA 1
ATOM 1646 C C . GLN A 1 209 ? 11.180 -15.386 -15.053 1.00 78.50 209 GLN A C 1
ATOM 1648 O O . GLN A 1 209 ? 11.070 -15.787 -16.209 1.00 78.50 209 GLN A O 1
ATOM 1653 N N . THR A 1 210 ? 10.592 -14.261 -14.643 1.00 83.06 210 THR A N 1
ATOM 1654 C CA . THR A 1 210 ? 9.798 -13.398 -15.527 1.00 83.06 210 THR A CA 1
ATOM 1655 C C . THR A 1 210 ? 10.439 -12.025 -15.655 1.00 83.06 210 THR A C 1
ATOM 1657 O O . THR A 1 210 ? 10.669 -11.338 -14.660 1.00 83.06 210 THR A O 1
ATOM 1660 N N . ARG A 1 211 ? 10.690 -11.593 -16.895 1.00 87.06 211 ARG A N 1
ATOM 1661 C CA . ARG A 1 211 ? 11.252 -10.269 -17.181 1.00 87.06 211 ARG A CA 1
ATOM 1662 C C . ARG A 1 211 ? 10.227 -9.164 -16.944 1.00 87.06 211 ARG A C 1
ATOM 1664 O O . ARG A 1 211 ? 9.122 -9.196 -17.487 1.00 87.06 211 ARG A O 1
ATOM 1671 N N . VAL A 1 212 ? 10.630 -8.140 -16.201 1.00 87.62 212 VAL A N 1
ATOM 1672 C CA . VAL A 1 212 ? 9.799 -6.972 -15.909 1.00 87.62 212 VAL A CA 1
ATOM 1673 C C . VAL A 1 212 ? 9.935 -5.944 -17.031 1.00 87.62 212 VAL A C 1
ATOM 1675 O O . VAL A 1 212 ? 11.033 -5.587 -17.450 1.00 87.62 212 VAL A O 1
ATOM 1678 N N . LEU A 1 213 ? 8.800 -5.454 -17.536 1.00 88.12 213 LEU A N 1
ATOM 1679 C CA . LEU A 1 213 ? 8.762 -4.501 -18.656 1.00 88.12 213 LEU A CA 1
ATOM 1680 C C . LEU A 1 213 ? 8.694 -3.027 -18.217 1.00 88.12 213 LEU A C 1
ATOM 1682 O O . LEU A 1 213 ? 8.798 -2.131 -19.055 1.00 88.12 213 LEU A O 1
ATOM 1686 N N . GLY A 1 214 ? 8.445 -2.767 -16.933 1.00 88.00 214 GLY A N 1
ATOM 1687 C CA . GLY A 1 214 ? 8.115 -1.443 -16.409 1.00 88.00 214 GLY A CA 1
ATOM 1688 C C . GLY A 1 214 ? 7.163 -1.506 -15.213 1.00 88.00 214 GLY A C 1
ATOM 1689 O O . GLY A 1 214 ? 6.847 -2.579 -14.706 1.00 88.00 214 GLY A O 1
ATOM 1690 N N . VAL A 1 215 ? 6.688 -0.340 -14.786 1.00 88.75 215 VAL A N 1
ATOM 1691 C CA . VAL A 1 215 ? 5.720 -0.174 -13.697 1.00 88.75 215 VAL A CA 1
ATOM 1692 C C . VAL A 1 215 ? 4.420 0.380 -14.268 1.00 88.75 215 VAL A C 1
ATOM 1694 O O . VAL A 1 215 ? 4.430 1.383 -14.991 1.00 88.75 215 VAL A O 1
ATOM 1697 N N . TRP A 1 216 ? 3.301 -0.250 -13.914 1.00 89.62 216 TRP A N 1
ATOM 1698 C CA . TRP A 1 216 ? 1.955 0.149 -14.323 1.00 89.62 216 TRP A CA 1
ATOM 1699 C C . TRP A 1 216 ? 1.082 0.484 -13.121 1.00 89.62 216 TRP A C 1
ATOM 1701 O O . TRP A 1 216 ? 1.217 -0.104 -12.053 1.00 89.62 216 TRP A O 1
ATOM 1711 N N . SER A 1 217 ? 0.171 1.432 -13.324 1.00 88.12 217 SER A N 1
ATOM 1712 C CA . SER A 1 217 ? -0.922 1.723 -12.405 1.00 88.12 217 SER A CA 1
ATOM 1713 C C . SER A 1 217 ? -2.215 1.169 -12.985 1.00 88.12 217 SER A C 1
ATOM 1715 O O . SER A 1 217 ? -2.568 1.470 -14.128 1.00 88.12 217 SER A O 1
ATOM 1717 N N . PHE A 1 218 ? -2.905 0.369 -12.179 1.00 87.00 218 PHE A N 1
ATOM 1718 C CA . PHE A 1 218 ? -4.229 -0.159 -12.468 1.00 87.00 218 PHE A CA 1
ATOM 1719 C C . PHE A 1 218 ? -5.232 0.458 -11.501 1.00 87.00 218 PHE A C 1
ATOM 1721 O O . PHE A 1 218 ? -4.906 0.752 -10.350 1.00 87.00 218 PHE A O 1
ATOM 1728 N N . THR A 1 219 ? -6.452 0.673 -11.970 1.00 86.88 219 THR A N 1
ATOM 1729 C CA . THR A 1 219 ? -7.572 1.114 -11.141 1.00 86.88 219 THR A CA 1
ATOM 1730 C C . THR A 1 219 ? -8.734 0.199 -11.458 1.00 86.88 219 THR A C 1
ATOM 1732 O O . THR A 1 219 ? -9.032 -0.031 -12.625 1.00 86.88 219 THR A O 1
ATOM 1735 N N . GLY A 1 220 ? -9.350 -0.356 -10.426 1.00 84.31 220 GLY A N 1
ATOM 1736 C CA . GLY A 1 220 ? -10.438 -1.301 -10.582 1.00 84.31 220 GLY A CA 1
ATOM 1737 C C . GLY A 1 220 ? -11.191 -1.475 -9.278 1.00 84.31 220 GLY A C 1
ATOM 1738 O O . GLY A 1 220 ? -10.729 -1.043 -8.219 1.00 84.31 220 GLY A O 1
ATOM 1739 N N . THR A 1 221 ? -12.358 -2.095 -9.371 1.00 84.19 221 THR A N 1
ATOM 1740 C CA . THR A 1 221 ? -13.172 -2.461 -8.212 1.00 84.19 221 THR A CA 1
ATOM 1741 C C . THR A 1 221 ? -12.999 -3.944 -7.932 1.00 84.19 221 THR A C 1
ATOM 1743 O O . THR A 1 221 ? -13.094 -4.766 -8.844 1.00 84.19 221 THR A O 1
ATOM 1746 N N . THR A 1 222 ? -12.731 -4.283 -6.676 1.00 79.81 222 THR A N 1
ATOM 1747 C CA . THR A 1 222 ? -12.642 -5.667 -6.208 1.00 79.81 222 THR A CA 1
ATOM 1748 C C . THR A 1 222 ? -13.995 -6.123 -5.686 1.00 79.81 222 THR A C 1
ATOM 1750 O O . THR A 1 222 ? -14.600 -5.419 -4.876 1.00 79.81 222 THR A O 1
ATOM 1753 N N . VAL A 1 223 ? -14.439 -7.305 -6.101 1.00 70.88 223 VAL A N 1
ATOM 1754 C CA . VAL A 1 223 ? -15.565 -8.002 -5.469 1.00 70.88 223 VAL A CA 1
ATOM 1755 C C . VAL A 1 223 ? -14.980 -9.138 -4.637 1.00 70.88 223 VAL A C 1
ATOM 1757 O O . VAL A 1 223 ? -14.251 -9.977 -5.167 1.00 70.88 223 VAL A O 1
ATOM 1760 N N . TYR A 1 224 ? -15.251 -9.121 -3.334 1.00 61.28 224 TYR A N 1
ATOM 1761 C CA . TYR A 1 224 ? -14.944 -10.239 -2.447 1.00 61.28 224 TYR A CA 1
ATOM 1762 C C . TYR A 1 224 ? -16.113 -11.224 -2.529 1.00 61.28 224 TYR A C 1
ATOM 1764 O O . TYR A 1 224 ? -17.261 -10.795 -2.401 1.00 61.28 224 TYR A O 1
ATOM 1772 N N . GLN A 1 225 ? -15.819 -12.494 -2.808 1.00 51.78 225 GLN A N 1
ATOM 1773 C CA . GLN A 1 225 ? -16.763 -13.591 -2.586 1.00 51.78 225 GLN A CA 1
ATOM 1774 C C . GLN A 1 225 ? -16.691 -14.036 -1.130 1.00 51.78 225 GLN A C 1
ATOM 1776 O O . GLN A 1 225 ? -15.569 -14.008 -0.572 1.00 51.78 225 GLN A O 1
#

Foldseek 3Di:
DDDDDDPDDDDDPPVVVVVVVVVVVVVVVVVVVLLPDDLVNLVVQLVVLVVQQDPDQPPDDDPVVSVVSVVSNVVSVVSNVVSVVSSVVSVVVVVVVVVVVVLVPDDPVVVVVPPVDDDDDQDDPDDAFDFDQDPVRHTFREDEFDQPDDPDPDAQDWWWWALDPPDIDIARDGPRGSDGDDDPVCPVSWDFSFQPAPGQWYQDPVRDIDGDRGDTDTDTDIDDD

pLDDT: mean 71.15, std 13.83, range [35.0, 89.62]

Secondary structure (DSSP, 8-state):
------------HHHHHHHHHHHHHHHHHHHHHHHH--HHHHHHHHHHHHHTS-SS----S-HHHHHHHHHHHHHHHHHHHHHHHHHHHHHHHHHHHHHHHHHHHS-HHHHTT----------SSPPPPEEEEPTTS-EEEEEE----S-S------EEEEEEETTEEEEEE--TT-SS----GGGGGGSEEEESS-S-SEEE-TTS-EEE---EEE---EEE--

Sequence (225 aa):
MNQGRSDVKDAPQTVARKKTRRDESRATATAVAEKNKTEDEWLECMRQYALELPEELVEEGTLAEMRAARRSAAKAVKRYKIARRGYRLQRRRRMMDQVRATEAAKPVQQRRRIKRGYHYERQGHYGDVELVPDAKGKPLRTAQLRATGASSPSCLPTALLALSKAHTQEVRLDSCAQFSVAGRDLRKYGRCITRNAPVDVVLGFGGGQTRVLGVWSFTGTTVYQ